Protein AF-A0A380V8R9-F1 (afdb_monomer)

pLDDT: mean 73.78, std 11.04, range [39.28, 88.38]

Radius of gyration: 42.2 Å; Cα contacts (8 Å, |Δi|>4): 108; chains: 1; bounding box: 97×23×126 Å

Foldseek 3Di:
DPDDPPDPDDDPDDPVVVVVVVVVVVVVVVVVVVVVVVVVVVVVVVVVVVVVVVVVVVVVLVVLLVVLVVLLVVLLVVLVPDDDPVSNVVSLVSNVVSLVVNVVSLVVVVVVDDDVCVVVSVVVVVVSVVVVVVSVVSNVVSVVVRVLQVLLLVLLVLLLVLLVVLCVVCVVPDPPQNVLSVVLNVLSVCCNVDPNDPVSLVVSVVSLVPHDDRPDPVNVVSNVVNVVSSVVSD

Organism: NCBI:txid722

Solvent-accessible surface area (backbone atoms only — not comparable to full-atom values): 13215 Å² total; per-residue (Å²): 143,86,82,89,82,84,86,86,81,92,72,94,69,53,73,67,54,58,51,53,55,50,54,54,53,53,52,53,48,55,52,52,52,52,53,52,48,54,53,52,50,52,55,49,50,58,52,51,51,53,50,50,54,50,51,49,51,54,48,53,52,50,51,52,52,50,53,50,51,53,48,44,52,52,44,53,50,47,60,73,67,63,90,46,78,65,62,45,51,52,49,52,51,52,43,51,52,50,53,53,53,50,50,53,51,50,58,52,48,64,76,71,56,54,83,81,55,43,62,63,49,50,54,51,52,52,51,49,53,52,48,49,51,51,51,50,54,50,50,50,53,43,48,54,50,48,54,52,49,53,50,43,48,50,34,51,52,52,31,49,53,37,52,55,49,34,52,62,73,47,67,87,57,64,70,68,48,57,52,49,50,50,54,45,49,50,52,48,51,50,42,66,74,45,85,73,45,73,68,57,51,51,53,47,56,56,53,62,77,69,64,63,86,64,89,47,72,66,38,51,52,39,47,52,50,32,52,52,42,56,61,72,66,113

Sequence (234 aa):
MKFFKILFLTKRYSVRWRLITFVIMAVLLVISISFTSVIGLNNTYNSLSNLRDRSLNQMFFSMTLGVKTTQISTYATRLSQTIRALEYKEASEQLSNHILQVHILLDEIKKHTGEEERCQFFHLVRLIELLEKSVKELLQQSHQRHVKNTMILSKLNQGLLYIRHIKRLESSTTSNGLSQLLKIESLIEDATRSFFSPGTFLSIQSAFSFLPAFQHPLASQEWQNVEGEFKQII

Structure (mmCIF, N/CA/C/O backbone):
data_AF-A0A380V8R9-F1
#
_entry.id   AF-A0A380V8R9-F1
#
loop_
_atom_site.group_PDB
_atom_site.id
_atom_site.type_symbol
_atom_site.label_atom_id
_atom_site.label_alt_id
_atom_site.label_comp_id
_atom_site.label_asym_id
_atom_site.label_entity_id
_atom_site.label_seq_id
_atom_site.pdbx_PDB_ins_code
_atom_site.Cartn_x
_atom_site.Cartn_y
_atom_site.Cartn_z
_atom_site.occupancy
_atom_site.B_iso_or_equiv
_atom_site.auth_seq_id
_atom_site.auth_comp_id
_atom_site.auth_asym_id
_atom_site.auth_atom_id
_atom_site.pdbx_PDB_model_num
ATOM 1 N N . MET A 1 1 ? -64.745 3.633 57.753 1.00 42.84 1 MET A N 1
ATOM 2 C CA . MET A 1 1 ? -63.771 4.506 58.452 1.00 42.84 1 MET A CA 1
ATOM 3 C C . MET A 1 1 ? -64.195 4.732 59.912 1.00 42.84 1 MET A C 1
AT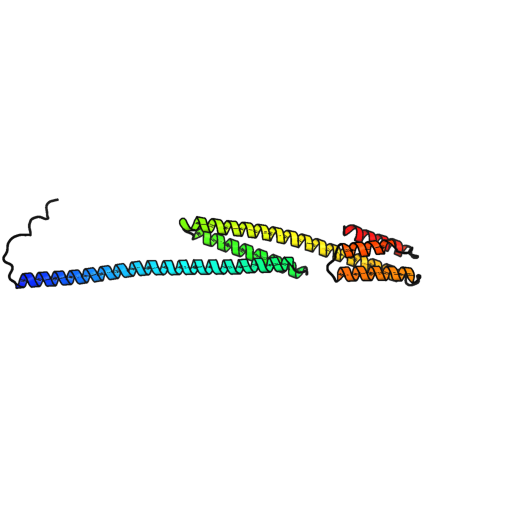OM 5 O O . MET A 1 1 ? -64.614 5.827 60.257 1.00 42.84 1 MET A O 1
ATOM 9 N N . LYS A 1 2 ? -64.201 3.686 60.763 1.00 40.09 2 LYS A N 1
ATOM 10 C CA . LYS A 1 2 ? -64.831 3.758 62.106 1.00 40.09 2 LYS A CA 1
ATOM 11 C C . LYS A 1 2 ? -64.330 2.725 63.143 1.00 40.09 2 LYS A C 1
ATOM 13 O O . LYS A 1 2 ? -65.100 2.313 63.995 1.00 40.09 2 LYS A O 1
ATOM 18 N N . PHE A 1 3 ? -63.058 2.316 63.108 1.00 39.28 3 PHE A N 1
ATOM 19 C CA . PHE A 1 3 ? -62.527 1.323 64.070 1.00 39.28 3 PHE A CA 1
ATOM 20 C C . PHE A 1 3 ? -61.345 1.800 64.930 1.00 39.28 3 PHE A C 1
ATOM 22 O O . PHE A 1 3 ? -60.829 1.042 65.739 1.00 39.28 3 PHE A O 1
ATOM 29 N N . PHE A 1 4 ? -60.941 3.069 64.810 1.00 44.62 4 PHE A N 1
ATOM 30 C CA . PHE A 1 4 ? -59.720 3.584 65.449 1.00 44.62 4 PHE A CA 1
ATOM 31 C C . PHE A 1 4 ? -59.931 4.369 66.755 1.00 44.62 4 PHE A C 1
ATOM 33 O O . PHE A 1 4 ? -58.993 4.984 67.249 1.00 44.62 4 PHE A O 1
ATOM 40 N N . LYS A 1 5 ? -61.146 4.400 67.322 1.00 41.75 5 LYS A N 1
ATOM 41 C CA . LYS A 1 5 ? -61.466 5.336 68.420 1.00 41.75 5 LYS A CA 1
ATOM 42 C C . LYS A 1 5 ? -61.823 4.730 69.776 1.00 41.75 5 LYS A C 1
ATOM 44 O O . LYS A 1 5 ? -62.146 5.484 70.683 1.00 41.75 5 LYS A O 1
ATOM 49 N N . ILE A 1 6 ? -61.728 3.415 69.960 1.00 45.91 6 ILE A N 1
ATOM 50 C CA . ILE A 1 6 ? -62.099 2.783 71.237 1.00 45.91 6 ILE A CA 1
ATOM 51 C C . ILE A 1 6 ? -61.000 1.816 71.675 1.00 45.91 6 ILE A C 1
ATOM 53 O O . ILE A 1 6 ? -61.187 0.610 71.650 1.00 45.91 6 ILE A O 1
ATOM 57 N N . LEU A 1 7 ? -59.827 2.336 72.042 1.00 48.22 7 LEU A N 1
ATOM 58 C CA . LEU A 1 7 ? -58.927 1.623 72.964 1.00 48.22 7 LEU A CA 1
ATOM 59 C C . LEU A 1 7 ? -57.887 2.541 73.622 1.00 48.22 7 LEU A C 1
ATOM 61 O O . LEU A 1 7 ? -56.795 2.117 73.977 1.00 48.22 7 LEU A O 1
ATOM 65 N N . PHE A 1 8 ? -58.205 3.822 73.770 1.00 45.62 8 PHE A N 1
ATOM 66 C CA . PHE A 1 8 ? -57.326 4.791 74.414 1.00 45.62 8 PHE A CA 1
ATOM 67 C C . PHE A 1 8 ? -58.134 5.573 75.436 1.00 45.62 8 PHE A C 1
ATOM 69 O O . PHE A 1 8 ? -58.363 6.757 75.257 1.00 45.62 8 PHE A O 1
ATOM 76 N N . LEU A 1 9 ? -58.634 4.903 76.478 1.00 52.97 9 LEU A N 1
ATOM 77 C CA . LEU A 1 9 ? -58.769 5.516 77.799 1.00 52.97 9 LEU A CA 1
ATOM 78 C C . LEU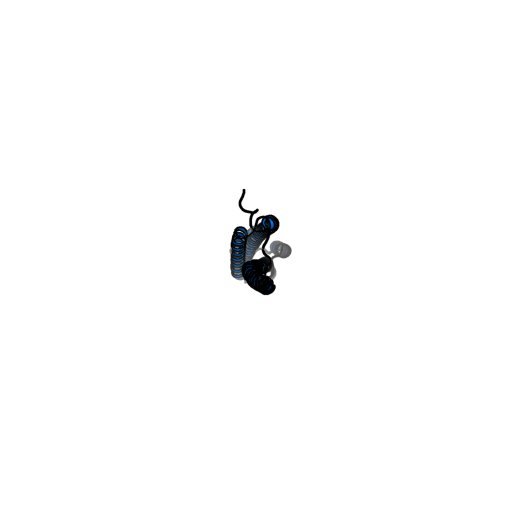 A 1 9 ? -59.180 4.479 78.857 1.00 52.97 9 LEU A C 1
ATOM 80 O O . LEU A 1 9 ? -60.104 3.697 78.664 1.00 52.97 9 LEU A O 1
ATOM 84 N N . THR A 1 10 ? -58.540 4.583 80.022 1.00 49.56 10 THR A N 1
ATOM 85 C CA . THR A 1 10 ? -58.975 4.082 81.341 1.00 49.56 10 THR A CA 1
ATOM 86 C C . THR A 1 10 ? -58.765 2.600 81.688 1.00 49.56 10 THR A C 1
ATOM 88 O O . THR A 1 10 ? -59.670 1.776 81.681 1.00 49.56 10 THR A O 1
ATOM 91 N N . LYS A 1 11 ? -57.571 2.294 82.205 1.00 45.47 11 LYS A N 1
ATOM 92 C CA . LYS A 1 11 ? -57.435 1.493 83.436 1.00 45.47 11 LYS A CA 1
ATOM 93 C C . LYS A 1 11 ? -56.094 1.829 84.087 1.00 45.47 11 LYS A C 1
ATOM 95 O O . LYS A 1 11 ? -55.113 2.022 83.377 1.00 45.47 11 LYS A O 1
ATOM 100 N N . ARG A 1 12 ? -56.037 1.964 85.419 1.00 51.50 12 ARG A N 1
ATOM 101 C CA . ARG A 1 12 ? -54.770 2.141 86.157 1.00 51.50 12 ARG A CA 1
ATOM 102 C C . ARG A 1 12 ? -53.896 0.909 85.909 1.00 51.50 12 ARG A C 1
ATOM 104 O O . ARG A 1 12 ? -54.062 -0.112 86.571 1.00 51.50 12 ARG A O 1
ATOM 111 N N . TYR A 1 13 ? -53.000 0.987 84.931 1.00 56.25 13 TYR A N 1
ATOM 112 C CA . TYR A 1 13 ? -52.045 -0.075 84.658 1.00 56.25 13 TYR A CA 1
ATOM 113 C C . TYR A 1 13 ? -50.960 -0.038 85.733 1.00 56.25 13 TYR A C 1
ATOM 115 O O . TYR A 1 13 ? -50.240 0.947 85.884 1.00 56.25 13 TYR A O 1
ATOM 123 N N . SER A 1 14 ? -50.887 -1.124 86.504 1.00 65.88 14 SER A N 1
ATOM 124 C CA . SER A 1 14 ? -49.783 -1.439 87.413 1.00 65.88 14 SER A CA 1
ATOM 125 C C . SER A 1 14 ? -48.441 -1.167 86.724 1.00 65.88 14 SER A C 1
ATOM 127 O O . SER A 1 14 ? -48.278 -1.487 85.547 1.00 65.88 14 SER A O 1
ATOM 129 N N . VAL A 1 15 ? -47.473 -0.598 87.452 1.00 70.25 15 VAL A N 1
ATOM 130 C CA . VAL A 1 15 ? -46.119 -0.250 86.963 1.00 70.25 15 VAL A CA 1
ATOM 131 C C . VAL A 1 15 ? -45.482 -1.390 86.150 1.00 70.25 15 VAL A C 1
ATOM 133 O O . VAL A 1 15 ? -44.791 -1.142 85.163 1.00 70.25 15 VAL A O 1
ATOM 136 N N . ARG A 1 16 ? -45.794 -2.645 86.503 1.00 69.50 16 ARG A N 1
ATOM 137 C CA . ARG A 1 16 ? -45.339 -3.857 85.807 1.00 69.50 16 ARG A CA 1
ATOM 138 C C . ARG A 1 16 ? -45.857 -3.972 84.367 1.00 69.50 16 ARG A C 1
ATOM 140 O O . ARG A 1 16 ? -45.101 -4.367 83.488 1.00 69.50 16 ARG A O 1
ATOM 147 N N . TRP A 1 17 ? -47.102 -3.581 84.099 1.00 69.81 17 TRP A N 1
ATOM 148 C CA . TRP A 1 17 ? -47.685 -3.628 82.752 1.00 69.81 17 TRP A CA 1
ATOM 149 C C . TRP A 1 17 ? -47.062 -2.597 81.811 1.00 69.81 17 TRP A C 1
ATOM 151 O O . TRP A 1 17 ? -46.777 -2.927 80.664 1.00 69.81 17 TRP A O 1
ATOM 161 N N . ARG A 1 18 ? -46.769 -1.386 82.305 1.00 75.44 18 ARG A N 1
ATOM 162 C CA . ARG A 1 18 ? -46.083 -0.347 81.516 1.00 75.44 18 ARG A CA 1
ATOM 163 C C . ARG A 1 18 ? -44.671 -0.780 81.114 1.00 75.44 18 ARG A C 1
ATOM 165 O O . ARG A 1 18 ? -44.235 -0.505 79.998 1.00 75.44 18 ARG A O 1
ATOM 172 N N . LEU A 1 19 ? -43.973 -1.469 82.019 1.00 76.00 19 LEU A N 1
ATOM 173 C CA . LEU A 1 19 ? -42.644 -2.019 81.758 1.00 76.00 19 LEU A CA 1
ATOM 174 C C . LEU A 1 19 ? -42.696 -3.103 80.670 1.00 76.00 19 LEU A C 1
ATOM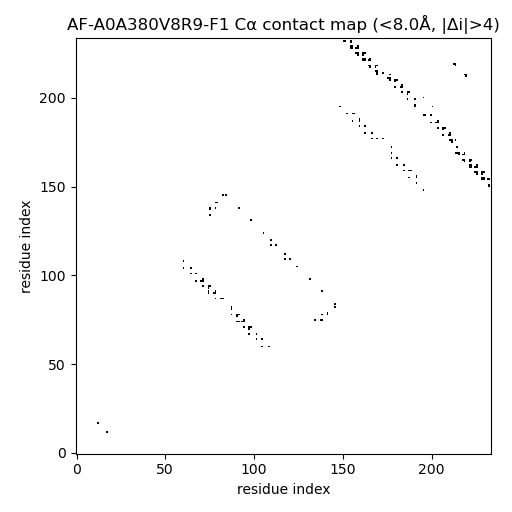 176 O O . LEU A 1 19 ? -41.929 -3.048 79.716 1.00 76.00 19 LEU A O 1
ATOM 180 N N . ILE A 1 20 ? -43.643 -4.041 80.767 1.00 76.69 20 ILE A N 1
ATOM 181 C CA . ILE A 1 20 ? -43.807 -5.128 79.787 1.00 76.69 20 ILE A CA 1
ATOM 182 C C . ILE A 1 20 ? -44.129 -4.574 78.393 1.00 76.69 20 ILE A C 1
ATOM 184 O O . ILE A 1 20 ? -43.509 -4.985 77.415 1.00 76.69 20 ILE A O 1
ATOM 188 N N . THR A 1 21 ? -45.033 -3.593 78.287 1.00 75.31 21 THR A N 1
ATOM 189 C CA . THR A 1 21 ? -45.353 -2.968 76.991 1.00 75.31 21 THR A CA 1
ATOM 190 C C . THR A 1 21 ? -44.159 -2.239 76.386 1.00 75.31 21 THR A C 1
ATOM 192 O O . THR A 1 21 ? -43.966 -2.285 75.175 1.00 75.31 21 THR A O 1
ATOM 195 N N . PHE A 1 22 ? -43.334 -1.598 77.220 1.00 78.25 22 PHE A N 1
ATOM 196 C CA . PHE A 1 22 ? -42.133 -0.905 76.761 1.00 78.25 22 PHE A CA 1
ATOM 197 C C . PHE A 1 22 ? -41.095 -1.885 76.200 1.00 78.25 22 PHE A C 1
ATOM 199 O O . PHE A 1 22 ? -40.574 -1.668 75.109 1.00 78.25 22 PHE A O 1
ATOM 206 N N . VAL A 1 23 ? -40.850 -2.999 76.898 1.00 80.69 23 VAL A N 1
ATOM 207 C CA . VAL A 1 23 ? -39.903 -4.034 76.453 1.00 80.69 23 VAL A CA 1
ATOM 208 C C . VAL A 1 23 ? -40.359 -4.680 75.143 1.00 80.69 23 VAL A C 1
ATOM 210 O O . VAL A 1 23 ? -39.559 -4.821 74.223 1.00 80.69 23 VAL A O 1
ATOM 213 N N . ILE A 1 24 ? -41.646 -5.013 75.013 1.00 80.56 24 ILE A N 1
ATOM 214 C CA . ILE A 1 24 ? -42.191 -5.593 73.774 1.00 80.56 24 ILE A CA 1
ATOM 215 C C . ILE A 1 24 ? -42.043 -4.618 72.597 1.00 80.56 24 ILE A C 1
ATOM 217 O O . ILE A 1 24 ? -41.634 -5.023 71.508 1.00 80.56 24 ILE A O 1
ATOM 221 N N . MET A 1 25 ? -42.330 -3.330 72.810 1.00 85.06 25 MET A N 1
ATOM 222 C CA . MET A 1 25 ? -42.191 -2.315 71.764 1.00 85.06 25 MET A CA 1
ATOM 223 C C . MET A 1 25 ? -40.726 -2.127 71.345 1.00 85.06 25 MET A C 1
ATOM 225 O O . MET A 1 25 ? -40.440 -2.011 70.154 1.00 85.06 25 MET A O 1
ATOM 229 N N . ALA A 1 26 ? -39.797 -2.161 72.305 1.00 79.31 26 ALA A N 1
ATOM 230 C CA . ALA A 1 26 ? -38.365 -2.088 72.034 1.00 79.31 26 ALA A CA 1
ATOM 231 C C . ALA A 1 26 ? -37.880 -3.279 71.188 1.00 79.31 26 ALA A C 1
ATOM 233 O O . ALA A 1 26 ? -37.172 -3.080 70.203 1.00 79.31 26 ALA A O 1
ATOM 234 N N . VAL A 1 27 ? -38.308 -4.504 71.509 1.00 83.31 27 VAL A N 1
ATOM 235 C CA . VAL A 1 27 ? -37.948 -5.710 70.740 1.00 83.31 27 VAL A CA 1
ATOM 236 C C . VAL A 1 27 ? -38.487 -5.648 69.307 1.00 83.31 27 VAL A C 1
ATOM 238 O O . VAL A 1 27 ? -37.746 -5.916 68.363 1.00 83.31 27 VAL A O 1
ATOM 241 N N . LEU A 1 28 ? -39.745 -5.233 69.120 1.00 82.06 28 LEU A N 1
ATOM 242 C CA . LEU A 1 28 ? -40.331 -5.048 67.785 1.00 82.06 28 LEU A CA 1
ATOM 243 C C . LEU A 1 28 ? -39.562 -4.020 66.949 1.00 82.06 28 LEU A C 1
ATOM 245 O O . LEU A 1 28 ? -39.355 -4.222 65.753 1.00 82.06 28 LEU A O 1
ATOM 249 N N . LEU A 1 29 ? -39.106 -2.937 67.578 1.00 86.50 29 LEU A N 1
ATOM 250 C CA . LEU A 1 29 ? -38.329 -1.899 66.913 1.00 86.50 29 LEU A CA 1
ATOM 251 C C . LEU A 1 29 ? -36.970 -2.442 66.439 1.00 86.50 29 LEU A C 1
ATOM 253 O O . LEU A 1 29 ? -36.599 -2.217 65.289 1.00 86.50 29 LEU A O 1
ATOM 257 N N . VAL A 1 30 ? -36.273 -3.232 67.262 1.00 86.44 30 VAL A N 1
ATOM 258 C CA . VAL A 1 30 ? -35.000 -3.874 66.872 1.00 86.44 30 VAL A CA 1
ATOM 259 C C . VAL A 1 30 ? -35.185 -4.849 65.704 1.00 86.44 30 VAL A C 1
ATOM 261 O O . VAL A 1 30 ? -34.374 -4.856 64.772 1.00 86.44 30 VAL A O 1
ATOM 264 N N . ILE A 1 31 ? -36.265 -5.636 65.710 1.00 84.75 31 ILE A N 1
ATOM 265 C CA . ILE A 1 31 ? -36.590 -6.558 64.609 1.00 84.75 31 ILE A CA 1
ATOM 266 C C . ILE A 1 31 ? -36.854 -5.777 63.314 1.00 84.75 31 ILE A C 1
ATOM 268 O O . ILE A 1 31 ? -36.335 -6.141 62.260 1.00 84.75 31 ILE A O 1
ATOM 272 N N . SER A 1 32 ? -37.603 -4.675 63.389 1.00 82.25 32 SER A N 1
ATOM 273 C CA . SER A 1 32 ? -37.938 -3.841 62.228 1.00 82.25 32 SER A CA 1
ATOM 274 C C . SER A 1 32 ? -36.705 -3.158 61.615 1.00 82.25 32 SER A C 1
ATOM 276 O O . SER A 1 32 ? -36.546 -3.128 60.390 1.00 82.25 32 SER A O 1
ATOM 278 N N . ILE A 1 33 ? -35.777 -2.684 62.458 1.00 83.75 33 ILE A N 1
ATOM 279 C CA . ILE A 1 33 ? -34.482 -2.140 62.016 1.00 83.75 33 ILE A CA 1
ATOM 280 C C . ILE A 1 33 ? -33.636 -3.230 61.341 1.00 83.75 33 ILE A C 1
ATOM 282 O O . ILE A 1 33 ? -33.078 -2.995 60.270 1.00 83.75 33 ILE A O 1
ATOM 286 N N . SER A 1 34 ? -33.574 -4.435 61.919 1.00 80.50 34 SER A N 1
ATOM 287 C CA . SER A 1 34 ? -32.828 -5.559 61.331 1.00 80.50 34 SER A CA 1
ATOM 288 C C . SER A 1 34 ? -33.396 -5.977 59.974 1.00 80.50 34 SER A C 1
ATOM 290 O O . SER A 1 34 ? -32.643 -6.171 59.022 1.00 80.50 34 SER A O 1
ATOM 292 N N . PHE A 1 35 ? -34.722 -6.049 59.848 1.00 81.50 35 PHE A N 1
ATOM 293 C CA . PHE A 1 35 ? -35.387 -6.395 58.592 1.00 81.50 35 PHE A CA 1
ATOM 294 C C . PHE A 1 35 ? -35.162 -5.332 57.504 1.00 81.50 35 PHE A C 1
ATOM 296 O O . PHE A 1 35 ? -34.831 -5.662 56.365 1.00 81.50 35 PHE A O 1
ATOM 303 N N . THR A 1 36 ? -35.248 -4.051 57.877 1.00 75.44 36 THR A N 1
ATOM 304 C CA . THR A 1 36 ? -34.938 -2.921 56.984 1.00 75.44 36 THR A CA 1
ATOM 305 C C . THR A 1 36 ? -33.482 -2.961 56.508 1.00 75.44 36 THR A C 1
ATOM 307 O O . THR A 1 36 ? -33.216 -2.714 55.333 1.00 75.44 36 THR A O 1
ATOM 310 N N . SER A 1 37 ? -32.543 -3.334 57.383 1.00 74.19 37 SER A N 1
ATOM 311 C CA . SER A 1 37 ? -31.119 -3.471 57.049 1.00 74.19 37 SER A CA 1
ATOM 312 C C . SER A 1 37 ? -30.856 -4.596 56.040 1.00 74.19 37 SER A C 1
ATOM 314 O O . SER A 1 37 ? -30.143 -4.393 55.059 1.00 74.19 37 SER A O 1
ATOM 316 N N . VAL A 1 38 ? -31.491 -5.762 56.212 1.00 70.56 38 VAL A N 1
ATOM 317 C CA . VAL A 1 38 ? -31.346 -6.903 55.286 1.00 70.56 38 VAL A CA 1
ATOM 318 C C . VAL A 1 38 ? -31.894 -6.571 53.893 1.00 70.56 38 VAL A C 1
ATOM 320 O O . VAL A 1 38 ? -31.242 -6.861 52.889 1.00 70.56 38 VAL A O 1
ATOM 323 N N . ILE A 1 39 ? -33.053 -5.908 53.812 1.00 68.00 39 ILE A N 1
ATOM 324 C CA . ILE A 1 39 ? -33.632 -5.471 52.529 1.00 68.00 39 ILE A CA 1
ATOM 325 C C . ILE A 1 39 ? -32.778 -4.372 51.879 1.00 68.00 39 ILE A C 1
ATOM 327 O O . ILE A 1 39 ? -32.537 -4.415 50.670 1.00 68.00 39 ILE A O 1
ATOM 331 N N . GLY A 1 40 ? -32.278 -3.417 52.670 1.00 63.62 40 GLY A N 1
ATOM 332 C CA . GLY A 1 40 ? -31.389 -2.356 52.193 1.00 63.62 40 GLY A CA 1
ATOM 333 C C . GLY A 1 40 ? -30.069 -2.893 51.635 1.00 63.62 40 GLY A C 1
ATOM 334 O O . GLY A 1 40 ? -29.624 -2.458 50.569 1.00 63.62 40 GLY A O 1
ATOM 335 N N . LEU A 1 41 ? -29.475 -3.890 52.297 1.00 61.84 41 LEU A N 1
ATOM 336 C CA . LEU A 1 41 ? -28.253 -4.550 51.839 1.00 61.84 41 LEU A CA 1
ATOM 337 C C . LEU A 1 41 ? -28.480 -5.356 50.555 1.00 61.84 41 LEU A C 1
ATOM 339 O O . LEU A 1 41 ? -27.662 -5.258 49.646 1.00 61.84 41 LEU A O 1
ATOM 343 N N . ASN A 1 42 ? -29.597 -6.078 50.426 1.00 60.97 42 ASN A N 1
ATOM 344 C CA . ASN A 1 42 ? -29.889 -6.876 49.230 1.00 60.97 42 ASN A CA 1
ATOM 345 C C . ASN A 1 42 ? -30.106 -6.009 47.971 1.00 60.97 42 ASN A C 1
ATOM 347 O O . ASN A 1 42 ? -29.556 -6.305 46.910 1.00 60.97 42 ASN A O 1
ATOM 351 N N . ASN A 1 43 ? -30.842 -4.895 48.091 1.00 57.69 43 ASN A N 1
ATOM 352 C CA . ASN A 1 43 ? -31.032 -3.956 46.976 1.00 57.69 43 ASN A CA 1
ATOM 353 C C . ASN A 1 43 ? -29.733 -3.238 46.586 1.00 57.69 43 ASN A C 1
ATOM 355 O O . ASN A 1 43 ? -29.483 -3.013 45.403 1.00 57.69 43 ASN A O 1
ATOM 359 N N . THR A 1 44 ? -28.883 -2.915 47.562 1.00 55.75 44 THR A N 1
ATOM 360 C CA . THR A 1 44 ? -27.590 -2.267 47.299 1.00 55.75 44 THR A CA 1
ATOM 361 C C . THR A 1 44 ? -26.603 -3.240 46.648 1.00 55.75 44 THR A C 1
ATOM 363 O O . THR A 1 44 ? -25.918 -2.862 45.700 1.00 55.75 44 THR A O 1
ATOM 366 N N . TYR A 1 45 ? -26.579 -4.509 47.076 1.00 55.00 45 TYR A N 1
ATOM 367 C CA . TYR A 1 45 ? -25.738 -5.551 46.475 1.00 55.00 45 TYR A CA 1
ATOM 368 C C . TYR A 1 45 ? -26.103 -5.831 45.012 1.00 55.00 45 TYR A C 1
ATOM 370 O O . TYR A 1 45 ? -25.203 -5.890 44.175 1.00 55.00 45 TYR A O 1
ATOM 378 N N . ASN A 1 46 ? -27.397 -5.939 44.684 1.00 54.25 46 ASN A N 1
ATOM 379 C CA . ASN A 1 46 ? -27.846 -6.163 43.303 1.00 54.25 46 ASN A CA 1
ATOM 380 C C . ASN A 1 46 ? -27.645 -4.948 42.388 1.00 54.25 46 ASN A C 1
ATOM 382 O O . ASN A 1 46 ? -27.462 -5.117 41.185 1.00 54.25 46 ASN A O 1
ATOM 386 N N . SER A 1 47 ? -27.672 -3.727 42.927 1.00 53.12 47 SER A N 1
ATOM 387 C CA . SER A 1 47 ? -27.424 -2.518 42.132 1.00 53.12 47 SER A CA 1
ATOM 388 C C . SER A 1 47 ? -25.923 -2.297 41.892 1.00 53.12 47 SER A C 1
ATOM 390 O O . SER A 1 47 ? -25.513 -1.900 40.802 1.00 53.12 47 SER A O 1
ATOM 392 N N . LEU A 1 48 ? -25.075 -2.627 42.874 1.00 55.53 48 LEU A N 1
ATOM 393 C CA . LEU A 1 48 ? -23.624 -2.455 42.778 1.00 55.53 48 LEU A CA 1
ATOM 394 C C . LEU A 1 48 ? -22.947 -3.522 41.901 1.00 55.53 48 LEU A C 1
ATOM 396 O O . LEU A 1 48 ? -22.015 -3.197 41.166 1.00 55.53 48 LEU A O 1
ATOM 400 N N . SER A 1 49 ? -23.415 -4.776 41.933 1.00 55.47 49 SER A N 1
ATOM 401 C CA . SER A 1 49 ? -22.903 -5.840 41.053 1.00 55.47 49 SER A CA 1
ATOM 402 C C . SER A 1 49 ? -23.201 -5.549 39.579 1.00 55.47 49 SER A C 1
ATOM 404 O O . SER A 1 49 ? -22.303 -5.602 38.746 1.00 55.47 49 SER A O 1
ATOM 406 N N . ASN A 1 50 ? -24.427 -5.124 39.272 1.00 54.69 50 ASN A N 1
ATOM 407 C CA . ASN A 1 50 ? -24.873 -4.834 37.909 1.00 54.69 50 ASN A CA 1
ATOM 408 C C . ASN A 1 50 ? -24.161 -3.607 37.305 1.00 54.69 50 ASN A C 1
ATOM 410 O O . ASN A 1 50 ? -23.833 -3.592 36.120 1.00 54.69 50 ASN A O 1
ATOM 414 N N . LEU A 1 51 ? -23.862 -2.587 38.121 1.00 56.47 51 LEU A N 1
ATOM 415 C CA . LEU A 1 51 ? -23.065 -1.431 37.692 1.00 56.47 51 LEU A CA 1
ATOM 416 C C . LEU A 1 51 ? -21.590 -1.787 37.479 1.00 56.47 51 LEU A C 1
ATOM 418 O O . LEU A 1 51 ? -20.988 -1.318 36.514 1.00 56.47 51 LEU A O 1
ATOM 422 N N . ARG A 1 52 ? -21.011 -2.637 38.338 1.00 56.31 52 ARG A N 1
ATOM 423 C CA . ARG A 1 52 ? -19.627 -3.104 38.179 1.00 56.31 52 ARG A CA 1
ATOM 424 C C . ARG A 1 52 ? -19.468 -3.948 36.921 1.00 56.31 52 ARG A C 1
ATOM 426 O O . ARG A 1 52 ? -18.530 -3.719 36.167 1.00 56.31 52 ARG A O 1
ATOM 433 N N . ASP A 1 53 ? -20.398 -4.859 36.662 1.00 58.88 53 ASP A N 1
ATOM 434 C CA . ASP A 1 53 ? -20.339 -5.727 35.487 1.00 58.88 53 ASP A CA 1
ATOM 435 C C . ASP A 1 53 ? -20.587 -4.939 34.193 1.00 58.88 53 ASP A C 1
ATOM 437 O O . ASP A 1 53 ? -19.876 -5.145 33.211 1.00 58.88 53 ASP A O 1
ATOM 441 N N . ARG A 1 54 ? -21.504 -3.958 34.193 1.00 57.44 54 ARG A N 1
ATOM 442 C CA . ARG A 1 54 ? -21.692 -3.041 33.052 1.00 57.44 54 ARG A CA 1
ATOM 443 C C . ARG A 1 54 ? -20.479 -2.157 32.797 1.00 57.44 54 ARG A C 1
ATOM 445 O O . ARG A 1 54 ? -20.058 -2.043 31.651 1.00 57.44 54 ARG A O 1
ATOM 452 N N . SER A 1 55 ? -19.901 -1.566 33.841 1.00 61.50 55 SER A N 1
ATOM 453 C CA . SER A 1 55 ? -18.716 -0.712 33.718 1.00 61.50 55 SER A CA 1
ATOM 454 C C . SER A 1 55 ? -17.500 -1.505 33.243 1.00 61.50 55 SER A C 1
ATOM 456 O O . SER A 1 55 ? -16.789 -1.050 32.348 1.00 61.50 55 SER A O 1
ATOM 458 N N . LEU A 1 56 ? -17.299 -2.721 33.765 1.00 60.75 56 LEU A N 1
ATOM 459 C CA . LEU A 1 56 ? -16.247 -3.618 33.295 1.00 60.75 56 LEU A CA 1
ATOM 460 C C . LEU A 1 56 ? -16.455 -3.981 31.827 1.00 60.75 56 LEU A C 1
ATOM 462 O O . LEU A 1 56 ? -15.519 -3.828 31.047 1.00 60.75 56 LEU A O 1
ATOM 466 N N . ASN A 1 57 ? -17.666 -4.376 31.421 1.00 63.16 57 ASN A N 1
ATOM 467 C CA . ASN A 1 57 ? -17.941 -4.676 30.015 1.00 63.16 57 ASN A CA 1
ATOM 468 C C . ASN A 1 57 ? -17.675 -3.456 29.126 1.00 63.16 57 ASN A C 1
ATOM 470 O O . ASN A 1 57 ? -16.934 -3.548 28.152 1.00 63.16 57 ASN A O 1
ATOM 474 N N . GLN A 1 58 ? -18.205 -2.288 29.488 1.00 61.22 58 GLN A N 1
ATOM 475 C CA . GLN A 1 58 ? -18.027 -1.050 28.730 1.00 61.22 58 GLN A CA 1
ATOM 476 C C . GLN A 1 58 ? -16.547 -0.638 28.633 1.00 61.22 58 GLN A C 1
ATOM 478 O O . GLN A 1 58 ? -16.102 -0.188 27.575 1.00 61.22 58 GLN A O 1
ATOM 483 N N . MET A 1 59 ? -15.756 -0.852 29.690 1.00 62.62 59 MET A N 1
ATOM 484 C CA . MET A 1 59 ? -14.313 -0.597 29.702 1.00 62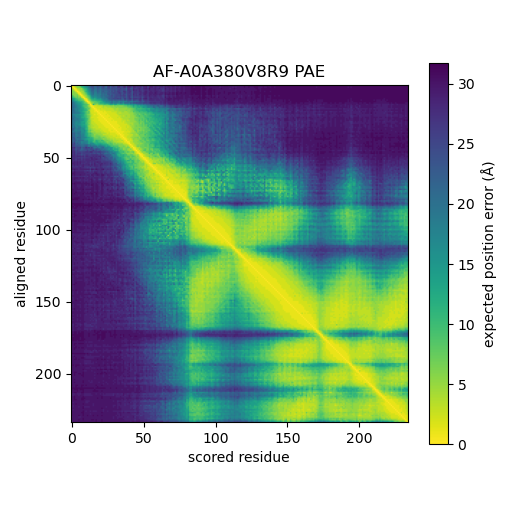.62 59 MET A CA 1
ATOM 485 C C . MET A 1 59 ? -13.543 -1.603 28.834 1.00 62.62 59 MET A C 1
ATOM 487 O O . MET A 1 59 ? -12.697 -1.190 28.040 1.00 62.62 59 MET A O 1
ATOM 491 N N . PHE A 1 60 ? -13.859 -2.899 28.916 1.00 64.50 60 PHE A N 1
ATOM 492 C CA . PHE A 1 60 ? -13.270 -3.934 28.059 1.00 64.50 60 PHE A CA 1
ATOM 493 C C . PHE A 1 60 ? -13.566 -3.684 26.575 1.00 64.50 60 PHE A C 1
ATOM 495 O O . PHE A 1 60 ? -12.660 -3.776 25.739 1.00 64.50 60 PHE A O 1
ATOM 502 N N . PHE A 1 61 ? -14.803 -3.303 26.244 1.00 65.00 61 PHE A N 1
ATOM 503 C CA . PHE A 1 61 ? -15.201 -2.953 24.881 1.00 65.00 61 PHE A CA 1
ATOM 504 C C . PHE A 1 61 ? -14.483 -1.694 24.383 1.00 65.00 61 PHE A C 1
ATOM 506 O O . PHE A 1 61 ? -13.925 -1.702 23.285 1.00 65.00 61 PHE A O 1
ATOM 513 N N . SER A 1 62 ? -14.408 -0.646 25.207 1.00 62.19 62 SER A N 1
ATOM 514 C CA . SER A 1 62 ? -13.721 0.605 24.855 1.00 62.19 62 SER A CA 1
ATOM 515 C C . SER A 1 62 ? -12.213 0.409 24.664 1.00 62.19 62 SER A C 1
ATOM 517 O O . SER A 1 62 ? -11.637 0.926 23.707 1.00 62.19 62 SER A O 1
ATOM 519 N N . MET A 1 63 ? -11.565 -0.384 25.525 1.00 72.31 63 MET A N 1
ATOM 520 C CA . MET A 1 63 ? -10.140 -0.708 25.401 1.00 72.31 63 MET A CA 1
ATOM 521 C C . MET A 1 63 ? -9.861 -1.518 24.130 1.00 72.31 63 MET A C 1
ATOM 523 O O . MET A 1 63 ? -8.931 -1.210 23.385 1.00 72.31 63 MET A O 1
ATOM 527 N N . THR A 1 64 ? -10.701 -2.514 23.843 1.00 70.62 64 THR A N 1
ATOM 528 C CA . THR A 1 64 ? -10.591 -3.333 22.629 1.00 70.62 64 THR A CA 1
ATOM 529 C C . THR A 1 64 ? -10.778 -2.491 21.364 1.00 70.62 64 THR A C 1
ATOM 531 O O . THR A 1 64 ? -10.015 -2.639 20.407 1.00 70.62 64 THR A O 1
ATOM 534 N N . LEU A 1 65 ? -11.748 -1.571 21.363 1.00 71.25 65 LEU A N 1
ATOM 535 C CA . LEU A 1 65 ? -11.984 -0.635 20.265 1.00 71.25 65 LEU A CA 1
ATOM 536 C C . LEU A 1 65 ? -10.784 0.303 20.051 1.00 71.25 65 LEU A C 1
ATOM 538 O O . LEU A 1 65 ? -10.358 0.504 18.912 1.00 71.25 65 LEU A O 1
ATOM 542 N N . GLY A 1 66 ? -10.191 0.818 21.133 1.00 70.94 66 GLY A N 1
ATOM 543 C CA . GLY A 1 66 ? -8.986 1.649 21.085 1.00 70.94 66 GLY A CA 1
ATOM 544 C C . GLY A 1 66 ? -7.790 0.919 20.470 1.00 70.94 66 GLY A C 1
ATOM 545 O O . GLY A 1 66 ? -7.187 1.420 19.522 1.00 70.94 66 GLY A O 1
ATOM 546 N N . VAL A 1 67 ? -7.502 -0.305 20.928 1.00 77.12 67 VAL A N 1
ATOM 547 C CA . VAL A 1 67 ? -6.407 -1.131 20.385 1.00 77.12 67 VAL A CA 1
ATOM 548 C C . VAL A 1 67 ? -6.612 -1.416 18.896 1.00 77.12 67 VAL A C 1
ATOM 550 O O . VAL A 1 67 ? -5.686 -1.217 18.108 1.00 77.12 67 VAL A O 1
ATOM 553 N N . LYS A 1 68 ? -7.821 -1.819 18.481 1.00 74.56 68 LYS A N 1
ATOM 554 C CA . LYS A 1 68 ? -8.117 -2.075 17.062 1.00 74.56 68 LYS A CA 1
ATOM 555 C C . LYS A 1 68 ? -7.996 -0.808 16.216 1.00 74.56 68 LYS A C 1
ATOM 557 O O . LYS A 1 68 ? -7.477 -0.875 15.108 1.00 74.56 68 LYS A O 1
ATOM 562 N N . THR A 1 69 ? -8.391 0.350 16.742 1.00 75.19 69 THR A N 1
ATOM 563 C CA . THR A 1 69 ? -8.248 1.641 16.047 1.00 75.19 69 THR A CA 1
ATOM 564 C C . THR A 1 69 ? -6.774 2.009 15.844 1.00 75.19 69 THR A C 1
ATOM 566 O O . THR A 1 69 ? -6.376 2.407 14.747 1.00 75.19 69 THR A O 1
ATOM 569 N N . THR A 1 70 ? -5.923 1.807 16.855 1.00 72.50 70 THR A N 1
ATOM 570 C CA . THR A 1 70 ? -4.468 2.007 16.727 1.00 72.50 70 THR A CA 1
ATOM 571 C C . THR A 1 70 ? -3.841 1.021 15.739 1.00 72.50 70 THR A C 1
ATOM 573 O O . THR A 1 70 ? -2.983 1.409 14.943 1.00 72.50 70 THR A O 1
ATOM 576 N N . GLN A 1 71 ? -4.285 -0.238 15.741 1.00 78.88 71 GLN A N 1
ATOM 577 C CA . GLN A 1 71 ? -3.847 -1.241 14.768 1.00 78.88 71 GLN A CA 1
ATOM 578 C C . GLN A 1 71 ? -4.228 -0.831 13.342 1.00 78.88 71 GLN A C 1
ATOM 580 O O . GLN A 1 71 ? -3.353 -0.792 12.483 1.00 78.88 71 GLN A O 1
ATOM 585 N N . ILE A 1 72 ? -5.482 -0.431 13.100 1.00 76.19 72 ILE A N 1
ATOM 586 C CA . ILE A 1 72 ? -5.958 0.089 11.805 1.00 76.19 72 ILE A CA 1
ATOM 587 C C . ILE A 1 72 ? -5.073 1.248 11.327 1.00 76.19 72 ILE A C 1
ATOM 589 O O . ILE A 1 72 ? -4.601 1.225 10.193 1.00 76.19 72 ILE A O 1
ATOM 593 N N . SER A 1 73 ? -4.777 2.218 12.197 1.00 69.88 73 SER A N 1
ATOM 594 C CA . SER A 1 73 ? -3.886 3.346 11.879 1.00 69.88 73 SER A CA 1
ATOM 595 C C . SER A 1 73 ? -2.459 2.895 11.526 1.00 69.88 73 SER A C 1
ATOM 597 O O . SER A 1 73 ? -1.873 3.341 10.536 1.00 69.88 73 SER A O 1
ATOM 599 N N . THR A 1 74 ? -1.914 1.943 12.287 1.00 75.94 74 THR A N 1
ATOM 600 C CA . THR A 1 74 ? -0.572 1.384 12.057 1.00 75.94 74 THR A CA 1
ATOM 601 C C . THR A 1 74 ? -0.497 0.645 10.722 1.00 75.94 74 THR A C 1
ATOM 603 O O . THR A 1 74 ? 0.438 0.853 9.948 1.00 75.94 74 THR A O 1
ATOM 606 N N . TYR A 1 75 ? -1.489 -0.192 10.417 1.00 71.38 75 TYR A N 1
ATOM 607 C CA . TYR A 1 75 ? -1.552 -0.939 9.164 1.00 71.38 75 TYR A CA 1
ATOM 608 C C . TYR A 1 75 ? -1.807 -0.030 7.963 1.00 71.38 75 TYR A C 1
ATOM 610 O O . TYR A 1 75 ? -1.143 -0.201 6.945 1.00 71.38 75 TYR A O 1
ATOM 618 N N . ALA A 1 76 ? -2.677 0.976 8.081 1.00 64.62 76 ALA A N 1
ATOM 619 C CA . ALA A 1 76 ? -2.875 1.985 7.040 1.00 64.62 76 ALA A CA 1
ATOM 620 C C . ALA A 1 76 ? -1.579 2.762 6.751 1.00 64.62 76 ALA A C 1
ATOM 622 O O . ALA A 1 76 ? -1.229 2.990 5.593 1.00 64.62 76 ALA A O 1
ATOM 623 N N . THR A 1 77 ? -0.818 3.097 7.797 1.00 68.50 77 THR A N 1
ATOM 624 C CA . THR A 1 77 ? 0.493 3.745 7.661 1.00 68.50 77 THR A CA 1
ATOM 625 C C . THR A 1 77 ? 1.503 2.824 6.971 1.00 68.50 77 THR A C 1
ATOM 627 O O . THR A 1 77 ? 2.169 3.251 6.032 1.00 68.50 77 THR A O 1
ATOM 630 N N . ARG A 1 78 ? 1.578 1.541 7.354 1.00 64.81 78 ARG A N 1
ATOM 631 C CA . ARG A 1 78 ? 2.445 0.544 6.693 1.00 64.81 78 ARG A CA 1
ATOM 632 C C . ARG A 1 78 ? 2.067 0.313 5.229 1.00 64.81 78 ARG A C 1
ATOM 634 O O . ARG A 1 78 ? 2.948 0.272 4.376 1.00 64.81 78 ARG A O 1
ATOM 641 N N . LEU A 1 79 ? 0.771 0.244 4.924 1.00 61.06 79 LEU A N 1
ATOM 642 C CA . LEU A 1 79 ? 0.241 0.153 3.561 1.00 61.06 79 LEU A CA 1
ATOM 643 C C . LEU A 1 79 ? 0.595 1.391 2.721 1.00 61.06 79 LEU A C 1
ATOM 645 O O . LEU A 1 79 ? 0.762 1.296 1.506 1.00 61.06 79 LEU A O 1
ATOM 649 N N . SER A 1 80 ? 0.712 2.556 3.363 1.00 57.41 80 SER A N 1
ATOM 650 C CA . SER A 1 80 ? 1.213 3.774 2.728 1.00 57.41 80 SER A CA 1
ATOM 651 C C . SER A 1 80 ? 2.738 3.781 2.559 1.00 57.41 80 SER A C 1
ATOM 653 O O . SER A 1 80 ? 3.230 4.580 1.763 1.00 57.41 80 SER A O 1
ATOM 655 N N . GLN A 1 81 ? 3.486 2.951 3.300 1.00 58.03 81 GLN A N 1
ATOM 656 C CA . GLN A 1 81 ? 4.943 3.055 3.412 1.00 58.03 81 GLN A CA 1
ATOM 657 C C . GLN A 1 81 ? 5.771 1.969 2.713 1.00 58.03 81 GLN A C 1
ATOM 659 O O . GLN A 1 81 ? 6.953 2.245 2.504 1.00 58.03 81 GLN A O 1
ATOM 664 N N . THR A 1 82 ? 5.295 0.773 2.321 1.00 54.88 82 THR A N 1
ATOM 665 C CA . THR A 1 82 ? 6.217 -0.158 1.612 1.00 54.88 82 THR A CA 1
ATOM 666 C C . THR A 1 82 ? 5.605 -1.273 0.758 1.00 54.88 82 THR A C 1
ATOM 668 O O . THR A 1 82 ? 4.452 -1.669 0.884 1.00 54.88 82 THR A O 1
ATOM 671 N N . ILE A 1 83 ? 6.465 -1.722 -0.161 1.00 56.78 83 ILE A N 1
ATOM 672 C CA . ILE A 1 83 ? 6.295 -2.530 -1.365 1.00 56.78 83 ILE A CA 1
ATOM 673 C C . ILE A 1 83 ? 6.727 -3.980 -1.112 1.00 56.78 83 ILE A C 1
ATOM 675 O O . ILE A 1 83 ? 7.900 -4.234 -0.864 1.00 56.78 83 ILE A O 1
ATOM 679 N N . ARG A 1 84 ? 5.797 -4.913 -1.333 1.00 57.38 84 ARG A N 1
ATOM 680 C CA . ARG A 1 84 ? 5.963 -6.256 -1.922 1.00 57.38 84 ARG A CA 1
ATOM 681 C C . ARG A 1 84 ? 4.546 -6.805 -2.114 1.00 57.38 84 ARG A C 1
ATOM 683 O O . ARG A 1 84 ? 3.717 -6.637 -1.228 1.00 57.38 84 ARG A O 1
ATOM 690 N N . ALA A 1 85 ? 4.219 -7.408 -3.259 1.00 61.06 85 ALA A N 1
ATOM 691 C CA . ALA A 1 85 ? 2.821 -7.746 -3.590 1.00 61.06 85 ALA A CA 1
ATOM 692 C C . ALA A 1 85 ? 2.139 -8.665 -2.554 1.00 61.06 85 ALA A C 1
ATOM 694 O O . ALA A 1 85 ? 0.950 -8.520 -2.273 1.00 61.06 85 ALA A O 1
ATOM 695 N N . LEU A 1 86 ? 2.911 -9.573 -1.947 1.00 61.62 86 LEU A N 1
ATOM 696 C CA . LEU A 1 86 ? 2.434 -10.470 -0.894 1.00 61.62 86 LEU A CA 1
ATOM 697 C C . LEU A 1 86 ? 2.182 -9.728 0.428 1.00 61.62 86 LEU A C 1
ATOM 699 O O . LEU A 1 86 ? 1.131 -9.899 1.035 1.00 61.62 86 LEU A O 1
ATOM 703 N N . GLU A 1 87 ? 3.111 -8.858 0.820 1.00 67.25 87 GLU A N 1
ATOM 704 C CA . GLU A 1 87 ? 3.031 -8.058 2.049 1.00 67.25 87 GLU A CA 1
ATOM 705 C C . GLU A 1 87 ? 1.891 -7.028 1.969 1.00 67.25 87 GLU A C 1
ATOM 707 O O . GLU A 1 87 ? 1.185 -6.802 2.948 1.00 67.25 87 GLU A O 1
ATOM 712 N N . TYR A 1 88 ? 1.640 -6.466 0.778 1.00 69.88 88 TYR A N 1
ATOM 713 C CA . TYR A 1 88 ? 0.477 -5.615 0.513 1.00 69.88 88 TYR A CA 1
ATOM 714 C C . TYR A 1 88 ? -0.841 -6.381 0.684 1.00 69.88 88 TYR A C 1
ATOM 716 O O . TYR A 1 88 ? -1.752 -5.898 1.359 1.00 69.88 88 TYR A O 1
ATOM 724 N N . LYS A 1 89 ? -0.950 -7.573 0.079 1.00 73.12 89 LYS A N 1
ATOM 725 C CA . LYS A 1 89 ? -2.159 -8.402 0.171 1.00 73.12 89 LYS A CA 1
ATOM 726 C C . LYS A 1 89 ? -2.461 -8.753 1.627 1.00 73.12 89 LYS A C 1
ATOM 728 O O . LYS A 1 89 ? -3.585 -8.548 2.074 1.00 73.12 89 LYS A O 1
ATOM 733 N N . GLU A 1 90 ? -1.451 -9.212 2.360 1.00 77.19 90 GLU A N 1
ATOM 734 C CA . GLU A 1 90 ? -1.583 -9.579 3.769 1.00 77.19 90 GLU A CA 1
ATOM 735 C C . GLU A 1 90 ? -1.974 -8.375 4.644 1.00 77.19 90 GLU A C 1
ATOM 737 O O . GLU A 1 90 ? -2.917 -8.465 5.429 1.00 77.19 90 GLU A O 1
ATOM 742 N N . ALA A 1 91 ? -1.325 -7.218 4.468 1.00 74.81 91 ALA A N 1
ATOM 743 C CA . ALA A 1 91 ? -1.650 -6.007 5.224 1.00 74.81 91 ALA A CA 1
ATOM 744 C C . ALA A 1 91 ? -3.065 -5.480 4.921 1.00 74.81 91 ALA A C 1
ATOM 746 O O . ALA A 1 91 ? -3.775 -5.049 5.831 1.00 74.81 91 ALA A O 1
ATOM 747 N N . SER A 1 92 ? -3.496 -5.533 3.656 1.00 78.25 92 SER A N 1
ATOM 748 C CA . SER A 1 92 ? -4.853 -5.154 3.244 1.00 78.25 92 SER A CA 1
ATOM 749 C C . SER A 1 92 ? -5.913 -6.093 3.830 1.00 78.25 92 SER A C 1
ATOM 751 O O . SER A 1 92 ? -6.979 -5.639 4.247 1.00 78.25 92 SER A O 1
ATOM 753 N N . GLU A 1 93 ? -5.635 -7.396 3.871 1.00 82.19 93 GLU A N 1
ATOM 754 C CA . GLU A 1 93 ? -6.533 -8.409 4.431 1.00 82.19 93 GLU A CA 1
ATOM 755 C C . GLU A 1 93 ? -6.664 -8.262 5.953 1.00 82.19 93 GLU A C 1
ATOM 757 O O . GLU A 1 93 ? -7.775 -8.233 6.485 1.00 82.19 93 GLU A O 1
ATOM 762 N N . GLN A 1 94 ? -5.546 -8.053 6.656 1.00 83.19 94 GLN A N 1
ATOM 763 C CA . GLN A 1 94 ? -5.543 -7.752 8.091 1.00 83.19 94 GLN A CA 1
ATOM 764 C C . GLN A 1 94 ? -6.344 -6.479 8.400 1.00 83.19 94 GLN A C 1
ATOM 766 O O . GLN A 1 94 ? -7.167 -6.473 9.317 1.00 83.19 94 GLN A O 1
ATOM 771 N N . LEU A 1 95 ? -6.171 -5.419 7.605 1.00 83.44 95 LEU A N 1
ATOM 772 C CA . LEU A 1 95 ? -6.908 -4.166 7.773 1.00 83.44 95 LEU A CA 1
ATOM 773 C C . LEU A 1 95 ? -8.420 -4.352 7.573 1.00 83.44 95 LEU A C 1
ATOM 775 O O . LEU A 1 95 ? -9.211 -3.860 8.379 1.00 83.44 95 LEU A O 1
ATOM 779 N N . SER A 1 96 ? -8.824 -5.111 6.551 1.00 81.19 96 SER A N 1
ATOM 780 C CA . SER A 1 96 ? -10.232 -5.441 6.305 1.00 81.19 96 SER A CA 1
ATOM 781 C C . SER A 1 96 ? -10.846 -6.240 7.460 1.00 81.19 96 SER A C 1
ATOM 783 O O . SER A 1 96 ? -11.939 -5.907 7.924 1.00 81.19 96 SER A O 1
ATOM 785 N N . ASN A 1 97 ? -10.117 -7.226 7.988 1.00 84.94 97 ASN A N 1
ATOM 786 C CA . ASN A 1 97 ? -10.552 -8.014 9.141 1.00 84.94 97 ASN A CA 1
ATOM 787 C C . ASN A 1 97 ? -10.714 -7.153 10.402 1.00 84.94 97 ASN A C 1
ATOM 789 O O . ASN A 1 97 ? -11.681 -7.318 11.147 1.00 84.94 97 ASN A O 1
ATOM 793 N N . HIS A 1 98 ? -9.806 -6.203 10.641 1.00 82.06 98 HIS A N 1
ATOM 794 C CA . HIS A 1 98 ? -9.918 -5.286 11.775 1.00 82.06 98 HIS A CA 1
ATOM 795 C C . HIS A 1 98 ? -11.125 -4.350 11.660 1.00 82.06 98 HIS A C 1
ATOM 797 O O . HIS A 1 98 ? -11.816 -4.149 12.658 1.00 82.06 98 HIS A O 1
ATOM 803 N N . ILE A 1 99 ? -11.419 -3.835 10.462 1.00 82.25 99 ILE A N 1
ATOM 804 C CA . ILE A 1 99 ? -12.618 -3.020 10.207 1.00 82.25 99 ILE A CA 1
ATOM 805 C C . ILE A 1 99 ? -13.891 -3.825 10.503 1.00 82.25 99 ILE A C 1
ATOM 807 O O . ILE A 1 99 ? -14.764 -3.343 11.223 1.00 82.25 99 ILE A O 1
ATOM 811 N N . LEU A 1 100 ? -13.973 -5.072 10.026 1.00 83.75 100 LEU A N 1
ATOM 812 C CA . LEU A 1 100 ? -15.113 -5.953 10.307 1.00 83.75 100 LEU A CA 1
ATOM 813 C C . LEU A 1 100 ? -15.303 -6.197 11.808 1.00 83.75 100 LEU A C 1
ATOM 815 O O . LEU A 1 100 ? -16.419 -6.124 12.314 1.00 83.75 100 LEU A O 1
ATOM 819 N N . GLN A 1 101 ? -14.217 -6.443 12.539 1.00 85.00 101 GLN A N 1
ATOM 820 C CA . GLN A 1 101 ? -14.281 -6.638 13.988 1.00 85.00 101 GLN A CA 1
ATOM 821 C C . GLN A 1 101 ? -14.733 -5.373 14.724 1.00 85.00 101 GLN A C 1
ATOM 823 O O . GLN A 1 101 ? -15.504 -5.472 15.674 1.00 85.00 101 GLN A O 1
ATOM 828 N N . VAL A 1 102 ? -14.283 -4.189 14.297 1.00 83.38 102 VAL A N 1
ATOM 829 C CA . VAL A 1 102 ? -14.758 -2.913 14.854 1.00 83.38 102 VAL A CA 1
ATOM 830 C C . VAL A 1 102 ? -16.257 -2.742 14.607 1.00 83.38 102 VAL A C 1
ATOM 832 O O . VAL A 1 102 ? -16.974 -2.363 15.528 1.00 83.38 102 VAL A O 1
ATOM 835 N N . HIS A 1 103 ? -16.745 -3.088 13.415 1.00 80.75 103 HIS A N 1
ATOM 836 C CA . HIS A 1 103 ? -18.170 -3.022 13.101 1.00 80.75 103 HIS A CA 1
ATOM 837 C C . HIS A 1 103 ? -19.005 -3.946 13.997 1.00 80.75 103 HIS A C 1
ATOM 839 O O . HIS A 1 103 ? -19.989 -3.499 14.578 1.00 80.75 103 HIS A O 1
ATOM 845 N N . ILE A 1 104 ? -18.571 -5.198 14.189 1.00 83.00 104 ILE A N 1
ATOM 846 C CA . ILE A 1 104 ? -19.240 -6.157 15.084 1.00 83.00 104 ILE A CA 1
ATOM 847 C C . ILE A 1 104 ? -19.319 -5.609 16.516 1.00 83.00 104 ILE A C 1
ATOM 849 O O . ILE A 1 104 ? -20.383 -5.654 17.129 1.00 83.00 104 ILE A O 1
ATOM 853 N N . LEU A 1 105 ? -18.218 -5.049 17.031 1.00 80.69 105 LEU A N 1
ATOM 854 C CA . LEU A 1 105 ? -18.181 -4.471 18.378 1.00 80.69 105 LEU A CA 1
ATOM 855 C C . LEU A 1 105 ? -19.098 -3.250 18.504 1.00 80.69 105 LEU A C 1
ATOM 857 O O . LEU A 1 105 ? -19.777 -3.096 19.514 1.00 80.69 105 LEU A O 1
ATOM 861 N N . LEU A 1 106 ? -19.156 -2.388 17.486 1.00 77.62 106 LEU A N 1
ATOM 862 C CA . LEU A 1 106 ? -20.082 -1.255 17.480 1.00 77.62 106 LEU A CA 1
ATOM 863 C C . LEU A 1 106 ? -21.541 -1.707 17.477 1.00 77.62 106 LEU A C 1
ATOM 865 O O . LEU A 1 106 ? -22.357 -1.153 18.213 1.00 77.62 106 LEU A O 1
ATOM 869 N N . ASP A 1 107 ? -21.870 -2.724 16.690 1.00 80.06 107 ASP A N 1
ATOM 870 C CA . ASP A 1 107 ? -23.228 -3.258 16.619 1.00 80.06 107 ASP A CA 1
ATOM 871 C C . ASP A 1 107 ? -23.656 -3.921 17.938 1.00 80.06 107 ASP A C 1
ATOM 873 O O . ASP A 1 107 ? -24.819 -3.836 18.340 1.00 80.06 107 ASP A O 1
ATOM 877 N N . GLU A 1 108 ? -22.713 -4.540 18.647 1.00 79.69 108 GLU A N 1
ATOM 878 C CA . GLU A 1 108 ? -22.925 -5.091 19.984 1.00 79.69 108 GLU A CA 1
ATOM 879 C C . GLU A 1 108 ? -23.144 -3.982 21.025 1.00 79.69 108 GLU A C 1
ATOM 881 O O . GLU A 1 108 ? -24.126 -4.023 21.767 1.00 79.69 108 GLU A O 1
ATOM 886 N N . ILE A 1 109 ? -22.320 -2.927 21.019 1.00 73.81 109 ILE A N 1
ATOM 887 C CA . ILE A 1 109 ? -22.484 -1.782 21.930 1.00 73.81 109 ILE A CA 1
ATOM 888 C C . ILE A 1 109 ? -23.839 -1.095 21.695 1.00 73.81 109 ILE A C 1
ATOM 890 O O . ILE A 1 109 ? -24.570 -0.832 22.650 1.00 73.81 109 ILE A O 1
ATOM 894 N N . LYS A 1 110 ? -24.248 -0.904 20.434 1.00 74.50 110 LYS A N 1
ATOM 895 C CA . LYS A 1 110 ? -25.536 -0.288 20.070 1.00 74.50 110 LYS A CA 1
ATOM 896 C C . LYS A 1 110 ? -26.744 -1.002 20.686 1.00 74.50 110 LYS A C 1
ATOM 898 O O . LYS A 1 110 ? -27.736 -0.348 21.010 1.00 74.50 110 LYS A O 1
ATOM 903 N N . LYS A 1 111 ? -26.677 -2.327 20.851 1.00 75.62 111 LYS A N 1
ATOM 904 C CA . LYS A 1 111 ? -27.746 -3.142 21.459 1.00 75.62 111 LYS A CA 1
ATOM 905 C C . LYS A 1 111 ? -27.833 -2.981 22.979 1.00 75.62 111 LYS A C 1
ATOM 907 O O . LYS A 1 111 ? -28.898 -3.225 23.542 1.00 75.62 111 LYS A O 1
ATOM 912 N N . HIS A 1 112 ? -26.750 -2.562 23.633 1.00 69.62 112 HIS A N 1
ATOM 913 C CA . HIS A 1 112 ? -26.641 -2.477 25.092 1.00 69.62 112 HIS A CA 1
ATOM 914 C C . HIS A 1 112 ? -26.617 -1.038 25.647 1.00 69.62 112 HIS A C 1
ATOM 916 O O . HIS A 1 112 ? -26.655 -0.863 26.864 1.00 69.62 112 HIS A O 1
ATOM 922 N N . THR A 1 113 ? -26.611 -0.011 24.789 1.00 70.88 113 THR A N 1
ATOM 923 C CA . THR A 1 113 ? -26.604 1.414 25.173 1.00 70.88 113 THR A CA 1
ATOM 924 C C . THR A 1 113 ? -28.003 1.952 25.535 1.00 70.88 113 THR A C 1
ATOM 926 O O . THR A 1 113 ? -28.949 1.857 24.745 1.00 70.88 113 THR A O 1
ATOM 929 N N . GLY A 1 114 ? -28.127 2.564 26.723 1.00 71.19 114 GLY A N 1
ATOM 930 C CA . GLY A 1 114 ? -29.340 3.252 27.204 1.00 71.19 114 GLY A CA 1
ATOM 931 C C . GLY A 1 114 ? -29.590 4.611 26.528 1.00 71.19 114 GLY A C 1
ATOM 932 O O . GLY A 1 114 ? -28.699 5.151 25.879 1.00 71.19 114 GLY A O 1
ATOM 933 N N . GLU A 1 115 ? -30.799 5.180 26.651 1.00 67.19 115 GLU A N 1
ATOM 934 C CA . GLU A 1 115 ? -31.227 6.341 25.840 1.00 67.19 115 GLU A CA 1
ATOM 935 C C . GLU A 1 115 ? -30.362 7.608 25.977 1.00 67.19 115 GLU A C 1
ATOM 937 O O . GLU A 1 115 ? -30.153 8.289 24.976 1.00 67.19 115 GLU A O 1
ATOM 942 N N . GLU A 1 116 ? -29.801 7.905 27.152 1.00 64.94 116 GLU A N 1
ATOM 943 C CA . GLU A 1 116 ? -28.959 9.098 27.366 1.00 64.94 116 GLU A CA 1
ATOM 944 C C . GLU A 1 116 ? -27.564 8.974 26.722 1.00 64.94 116 GLU A C 1
ATOM 946 O O . GLU A 1 116 ? -27.040 9.930 26.147 1.00 64.94 116 GLU A O 1
ATOM 951 N N . GLU A 1 117 ? -26.978 7.776 26.736 1.00 65.75 117 GLU A N 1
ATOM 952 C CA . GLU A 1 117 ? -25.663 7.495 26.142 1.00 65.75 117 GLU A CA 1
ATOM 953 C C . GLU A 1 117 ? -25.723 7.373 24.607 1.00 65.75 117 GLU A C 1
ATOM 955 O O . GLU A 1 117 ? -24.694 7.468 23.928 1.00 65.75 117 GLU A O 1
ATOM 960 N N . ARG A 1 118 ? -26.928 7.233 24.027 1.00 67.75 118 ARG A N 1
ATOM 961 C CA . ARG A 1 118 ? -27.125 7.116 22.571 1.00 67.75 118 ARG A CA 1
ATOM 962 C C . ARG A 1 118 ? -26.579 8.307 21.795 1.00 67.75 118 ARG A C 1
ATOM 964 O O . ARG A 1 118 ? -26.061 8.098 20.704 1.00 67.75 118 ARG A O 1
ATOM 971 N N . CYS A 1 119 ? -26.656 9.530 22.322 1.00 69.94 119 CYS A N 1
ATOM 972 C CA . CYS A 1 119 ? -26.170 10.721 21.613 1.00 69.94 119 CYS A CA 1
ATOM 973 C C . CYS A 1 119 ? -24.639 10.736 21.460 1.00 69.94 119 CYS A C 1
ATOM 975 O O . CYS A 1 119 ? -24.126 10.997 20.371 1.00 69.94 119 CYS A O 1
ATOM 977 N N . GLN A 1 120 ? -23.898 10.418 22.527 1.00 69.75 120 GLN A N 1
ATOM 978 C CA . GLN A 1 120 ? -22.432 10.330 22.474 1.00 69.75 120 GLN A CA 1
ATOM 979 C C . GLN A 1 120 ? -21.977 9.127 21.641 1.00 69.75 120 GLN A C 1
ATOM 981 O O . GLN A 1 120 ? -21.049 9.231 20.837 1.00 69.75 120 GLN A O 1
ATOM 986 N N . PHE A 1 121 ? -22.686 8.005 21.771 1.00 72.88 121 PHE A N 1
ATOM 987 C CA . PHE A 1 121 ? -22.453 6.815 20.965 1.00 72.88 121 PHE A CA 1
ATOM 988 C C . PHE A 1 121 ? -22.687 7.073 19.468 1.00 72.88 121 PHE A C 1
ATOM 990 O O . PHE A 1 121 ? -21.873 6.672 18.640 1.00 72.88 121 PHE A O 1
ATOM 997 N N . PHE A 1 122 ? -23.732 7.823 19.108 1.00 76.50 122 PHE A N 1
ATOM 998 C CA . PHE A 1 122 ? -24.020 8.194 17.721 1.00 76.50 122 PHE A CA 1
ATOM 999 C C . PHE A 1 122 ? -22.876 8.997 17.085 1.00 76.50 122 PHE A C 1
ATOM 1001 O O . PHE A 1 122 ? -22.525 8.776 15.926 1.00 76.50 122 PHE A O 1
ATOM 1008 N N . HIS A 1 123 ? -22.248 9.895 17.850 1.00 76.25 123 HIS A N 1
ATOM 1009 C CA . HIS A 1 123 ? -21.079 10.641 17.387 1.00 76.25 123 HIS A CA 1
ATOM 1010 C C . HIS A 1 123 ? -19.858 9.733 17.150 1.00 76.25 123 HIS A C 1
ATOM 1012 O O . HIS A 1 123 ? -19.180 9.870 16.132 1.00 76.25 123 HIS A O 1
ATOM 1018 N N . LEU A 1 124 ? -19.594 8.778 18.050 1.00 74.06 124 LEU A N 1
ATOM 1019 C CA . LEU A 1 124 ? -18.503 7.805 17.902 1.00 74.06 124 LEU A CA 1
ATOM 1020 C C . LEU A 1 124 ? -18.706 6.873 16.703 1.00 74.06 124 LEU A C 1
ATOM 1022 O O . LEU A 1 124 ? -17.778 6.687 15.919 1.00 74.06 124 LEU A O 1
ATOM 1026 N N . VAL A 1 125 ? -19.916 6.337 16.526 1.00 75.94 125 VAL A N 1
ATOM 1027 C CA . VAL A 1 125 ? -20.267 5.506 15.363 1.00 75.94 125 VAL A CA 1
ATOM 1028 C C . VAL A 1 125 ? -20.019 6.281 14.071 1.00 75.94 125 VAL A C 1
ATOM 1030 O O . VAL A 1 125 ? -19.322 5.790 13.189 1.00 75.94 125 VAL A O 1
ATOM 1033 N N . ARG A 1 126 ? -20.479 7.535 13.997 1.00 80.38 126 ARG A N 1
ATOM 1034 C CA . ARG A 1 126 ? -20.271 8.391 12.823 1.00 80.38 126 ARG A CA 1
ATOM 1035 C C . ARG A 1 126 ? -18.790 8.661 12.534 1.00 80.38 126 ARG A C 1
ATOM 1037 O O . ARG A 1 126 ? -18.389 8.690 11.372 1.00 80.38 126 ARG A O 1
ATOM 1044 N N . LEU A 1 127 ? -17.969 8.875 13.565 1.00 80.00 127 LEU A N 1
ATOM 1045 C CA . LEU A 1 127 ? -16.521 9.046 13.399 1.00 80.00 127 LEU A CA 1
ATOM 1046 C C . LEU A 1 127 ? -15.854 7.780 12.858 1.00 80.00 127 LEU A C 1
ATOM 1048 O O . LEU A 1 127 ? -14.976 7.872 12.003 1.00 80.00 127 LEU A O 1
ATOM 1052 N N . ILE A 1 128 ? -16.273 6.610 13.334 1.00 77.75 128 ILE A N 1
ATOM 1053 C CA . ILE A 1 128 ? -15.719 5.330 12.889 1.00 77.75 128 ILE A CA 1
ATOM 1054 C C . ILE A 1 128 ? -16.157 5.014 11.457 1.00 77.75 128 ILE A C 1
ATOM 1056 O O . ILE A 1 128 ? -15.326 4.582 10.668 1.00 77.75 128 ILE A O 1
ATOM 1060 N N . GLU A 1 129 ? -17.400 5.313 11.079 1.00 79.31 129 GLU A N 1
ATOM 1061 C CA . GLU A 1 129 ? -17.869 5.202 9.690 1.00 79.31 129 GLU A CA 1
ATOM 1062 C C . GLU A 1 129 ? -17.078 6.122 8.741 1.00 79.31 129 GLU A C 1
ATOM 1064 O O . GLU A 1 129 ? -16.697 5.721 7.638 1.00 79.31 129 GLU A O 1
ATOM 1069 N N . LEU A 1 130 ? -16.775 7.354 9.169 1.00 84.31 130 LEU A N 1
ATOM 1070 C CA . LEU A 1 130 ? -15.917 8.269 8.407 1.00 84.31 130 LEU A CA 1
ATOM 1071 C C . LEU A 1 130 ? -14.480 7.749 8.291 1.00 84.31 130 LEU A C 1
ATOM 1073 O O . LEU A 1 130 ? -13.886 7.828 7.212 1.00 84.31 130 LEU A O 1
ATOM 1077 N N . LEU A 1 131 ? -13.924 7.205 9.377 1.00 81.44 131 LEU A N 1
ATOM 1078 C CA . LEU A 1 131 ? -12.597 6.596 9.375 1.00 81.44 131 LEU A CA 1
ATOM 1079 C C . LEU A 1 131 ? -12.555 5.380 8.446 1.00 81.44 131 LEU A C 1
ATOM 1081 O O . LEU A 1 131 ? -11.634 5.261 7.647 1.00 81.44 131 LEU A O 1
ATOM 1085 N N . GLU A 1 132 ? -13.562 4.511 8.500 1.00 79.25 132 GLU A N 1
ATOM 1086 C CA . GLU A 1 132 ? -13.698 3.356 7.616 1.00 79.25 132 GLU A CA 1
ATOM 1087 C C . GLU A 1 132 ? -13.713 3.786 6.150 1.00 79.25 132 GLU A C 1
ATOM 1089 O O . GLU A 1 132 ? -12.977 3.228 5.334 1.00 79.25 132 GLU A O 1
ATOM 1094 N N . LYS A 1 133 ? -14.520 4.799 5.813 1.00 82.12 133 LYS A N 1
ATOM 1095 C CA . LYS A 1 133 ? -14.576 5.344 4.456 1.00 82.12 133 LYS A CA 1
ATOM 1096 C C . LYS A 1 133 ? -13.207 5.859 4.005 1.00 82.12 133 LYS A C 1
ATOM 1098 O O . LYS A 1 133 ? -12.753 5.497 2.923 1.00 82.12 133 LYS A O 1
ATOM 1103 N N . SER A 1 134 ? -12.529 6.634 4.850 1.00 78.94 134 SER A N 1
ATOM 1104 C CA . SER A 1 134 ? -11.183 7.150 4.571 1.00 78.94 134 SER A CA 1
ATOM 1105 C C . SER A 1 134 ? -10.166 6.020 4.373 1.00 78.94 134 SER A C 1
ATOM 1107 O O . SER A 1 134 ? -9.399 6.018 3.412 1.00 78.94 134 SER A O 1
ATOM 1109 N N . VAL A 1 135 ? -10.202 4.992 5.223 1.00 78.56 135 VAL A N 1
ATOM 1110 C CA . VAL A 1 135 ? -9.322 3.824 5.106 1.00 78.56 135 VAL A CA 1
ATOM 1111 C C . VAL A 1 135 ? -9.605 3.034 3.825 1.00 78.56 135 VAL A C 1
ATOM 1113 O O . VAL A 1 135 ? -8.660 2.608 3.164 1.00 78.56 135 VAL A O 1
ATOM 1116 N N . LYS A 1 136 ? -10.873 2.874 3.426 1.00 78.69 136 LYS A N 1
ATOM 1117 C CA . LYS A 1 136 ? -11.253 2.248 2.146 1.00 78.69 136 LYS A CA 1
ATOM 1118 C C . LYS A 1 136 ? -10.721 3.031 0.944 1.00 78.69 136 LYS A C 1
ATOM 1120 O O . LYS A 1 136 ? -10.163 2.430 0.029 1.00 78.69 136 LYS A O 1
ATOM 1125 N N . GLU A 1 137 ? -10.845 4.355 0.958 1.00 81.69 137 GLU A N 1
ATOM 1126 C CA . GLU A 1 137 ? -10.304 5.221 -0.096 1.00 81.69 137 GLU A CA 1
ATOM 1127 C C . GLU A 1 137 ? -8.771 5.128 -0.168 1.00 81.69 137 GLU A C 1
ATOM 1129 O O . GLU A 1 137 ? -8.208 4.958 -1.252 1.00 81.69 137 GLU A O 1
ATOM 1134 N N . LEU A 1 138 ? -8.086 5.138 0.981 1.00 80.19 138 LEU A N 1
ATOM 1135 C CA . LEU A 1 138 ? -6.635 4.953 1.059 1.00 80.19 138 LEU A CA 1
ATOM 1136 C C . LEU A 1 138 ? -6.196 3.571 0.563 1.00 80.19 138 LEU A C 1
ATOM 1138 O O . LEU A 1 138 ? -5.208 3.472 -0.167 1.00 80.19 138 LEU A O 1
ATOM 1142 N N . LEU A 1 139 ? -6.932 2.513 0.913 1.00 80.31 139 LEU A N 1
ATOM 1143 C CA . LEU A 1 139 ? -6.702 1.151 0.430 1.00 80.31 139 LEU A CA 1
ATOM 1144 C C . LEU A 1 139 ? -6.800 1.082 -1.092 1.00 80.31 139 LEU A C 1
ATOM 1146 O O . LEU A 1 139 ? -5.895 0.551 -1.738 1.00 80.31 139 LEU A O 1
ATOM 1150 N N . GLN A 1 140 ? -7.857 1.659 -1.666 1.00 81.25 140 GLN A N 1
ATOM 1151 C CA . GLN A 1 140 ? -8.061 1.710 -3.111 1.00 81.25 140 GLN A CA 1
ATOM 1152 C C . GLN A 1 140 ? -6.958 2.514 -3.806 1.00 81.25 140 GLN A C 1
ATOM 1154 O O . GLN A 1 140 ? -6.398 2.066 -4.807 1.00 81.25 140 GLN A O 1
ATOM 1159 N N . GLN A 1 141 ? -6.604 3.683 -3.273 1.00 80.81 141 GLN A N 1
ATOM 1160 C CA . GLN A 1 141 ? -5.553 4.513 -3.852 1.00 80.81 141 GLN A CA 1
ATOM 1161 C C . GLN A 1 141 ? -4.181 3.833 -3.753 1.00 80.81 141 GLN A C 1
ATOM 1163 O O . GLN A 1 141 ? -3.381 3.904 -4.687 1.00 80.81 141 GLN A O 1
ATOM 1168 N N . SER A 1 142 ? -3.892 3.163 -2.637 1.00 76.69 142 SER A N 1
ATOM 1169 C CA . SER A 1 142 ? -2.667 2.380 -2.467 1.00 76.69 142 SER A CA 1
ATOM 1170 C C . SER A 1 142 ? -2.645 1.178 -3.417 1.00 76.69 142 SER A C 1
ATOM 1172 O O . SER A 1 142 ? -1.633 0.947 -4.077 1.00 76.69 142 SER A O 1
ATOM 1174 N N . HIS A 1 143 ? -3.779 0.489 -3.603 1.00 79.19 143 HIS A N 1
ATOM 1175 C CA . HIS A 1 143 ? -3.920 -0.588 -4.588 1.00 79.19 143 HIS A CA 1
ATOM 1176 C C . HIS A 1 143 ? -3.574 -0.112 -5.998 1.00 79.19 143 HIS A C 1
ATOM 1178 O O . HIS A 1 143 ? -2.730 -0.698 -6.671 1.00 79.19 143 HIS A O 1
ATOM 1184 N N . GLN A 1 144 ? -4.192 0.989 -6.432 1.00 81.44 144 GLN A N 1
ATOM 1185 C CA . GLN A 1 144 ? -3.955 1.576 -7.748 1.00 81.44 144 GLN A CA 1
ATOM 1186 C C . GLN A 1 144 ? -2.485 1.964 -7.931 1.00 81.44 144 GLN A C 1
ATOM 1188 O O . GLN A 1 144 ? -1.898 1.676 -8.974 1.00 81.44 144 GLN A O 1
ATOM 1193 N N . ARG A 1 145 ? -1.862 2.561 -6.905 1.00 79.81 145 ARG A N 1
ATOM 1194 C CA . ARG A 1 145 ? -0.424 2.862 -6.912 1.00 79.81 145 ARG A CA 1
ATOM 1195 C C . ARG A 1 145 ? 0.422 1.595 -7.028 1.00 79.81 145 ARG A C 1
ATOM 1197 O O . ARG A 1 145 ? 1.373 1.585 -7.804 1.00 79.81 145 ARG A O 1
ATOM 1204 N N . HIS A 1 146 ? 0.072 0.528 -6.314 1.00 81.50 146 HIS A N 1
ATOM 1205 C CA . HIS A 1 146 ? 0.785 -0.746 -6.371 1.00 81.50 146 HIS A CA 1
ATOM 1206 C C . HIS A 1 146 ? 0.674 -1.419 -7.746 1.00 81.50 146 HIS A C 1
ATOM 1208 O O . HIS A 1 146 ? 1.687 -1.822 -8.317 1.00 81.50 146 HIS A O 1
ATOM 1214 N N . VAL A 1 147 ? -0.533 -1.496 -8.312 1.00 82.94 147 VAL A N 1
ATOM 1215 C CA . VAL A 1 147 ? -0.767 -2.041 -9.659 1.00 82.94 147 VAL A CA 1
ATOM 1216 C C . VAL A 1 147 ? -0.006 -1.229 -10.703 1.00 82.94 147 VAL A C 1
ATOM 1218 O O . VAL A 1 147 ? 0.698 -1.799 -11.531 1.00 82.94 147 VAL A O 1
ATOM 1221 N N . LYS A 1 148 ? -0.063 0.106 -10.625 1.00 83.12 148 LYS A N 1
ATOM 1222 C CA . LYS A 1 148 ? 0.711 0.972 -11.521 1.00 83.12 148 LYS A CA 1
ATOM 1223 C C . LYS A 1 148 ? 2.213 0.717 -11.380 1.00 83.12 148 LYS A C 1
ATOM 1225 O O . LYS A 1 148 ? 2.889 0.530 -12.381 1.00 83.12 148 LYS A O 1
ATOM 1230 N N . ASN A 1 149 ? 2.736 0.646 -10.157 1.00 81.69 149 ASN A N 1
ATOM 1231 C CA . ASN A 1 149 ? 4.162 0.418 -9.924 1.00 81.69 149 ASN A CA 1
ATOM 1232 C C . ASN A 1 149 ? 4.633 -0.959 -10.423 1.00 81.69 149 ASN A C 1
ATOM 1234 O O . ASN A 1 149 ? 5.677 -1.068 -11.056 1.00 81.69 149 ASN A O 1
ATOM 1238 N N . THR A 1 150 ? 3.858 -2.016 -10.175 1.00 82.38 150 THR A N 1
ATOM 1239 C CA . THR A 1 150 ? 4.182 -3.372 -10.653 1.00 82.38 150 THR A CA 1
ATOM 1240 C C . THR A 1 150 ? 4.119 -3.474 -12.174 1.00 82.38 150 THR A C 1
ATOM 1242 O O . THR A 1 150 ? 4.985 -4.105 -12.776 1.00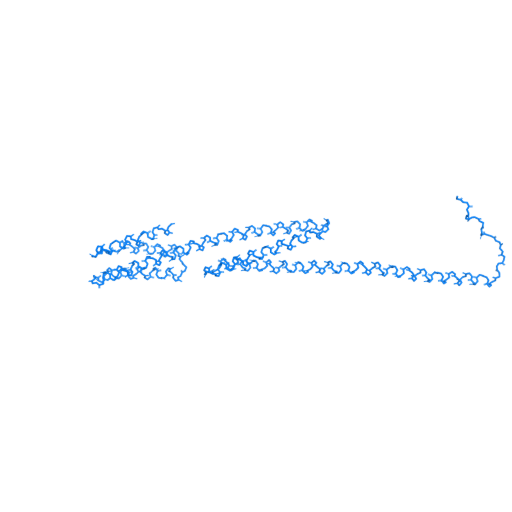 82.38 150 THR A O 1
ATOM 1245 N N . MET A 1 151 ? 3.155 -2.801 -12.804 1.00 85.19 151 MET A N 1
ATOM 1246 C CA . MET A 1 151 ? 3.072 -2.683 -14.257 1.00 85.19 151 MET A CA 1
ATOM 1247 C C . MET A 1 151 ? 4.298 -1.959 -14.827 1.00 85.19 151 MET A C 1
ATOM 1249 O O . MET A 1 151 ? 4.957 -2.513 -15.702 1.00 85.19 151 MET A O 1
ATOM 1253 N N . ILE A 1 152 ? 4.678 -0.804 -14.270 1.00 85.56 152 ILE A N 1
ATOM 1254 C CA . ILE A 1 152 ? 5.896 -0.077 -14.664 1.00 85.56 152 ILE A CA 1
ATOM 1255 C C . ILE A 1 152 ? 7.128 -0.976 -14.524 1.00 85.56 152 ILE A C 1
ATOM 1257 O O . ILE A 1 152 ? 7.896 -1.117 -15.471 1.00 85.56 152 ILE A O 1
ATOM 1261 N N . LEU A 1 153 ? 7.292 -1.651 -13.385 1.00 85.50 153 LEU A N 1
ATOM 1262 C CA . LEU A 1 153 ? 8.420 -2.550 -13.142 1.00 85.50 153 LEU A CA 1
ATOM 1263 C C . LEU A 1 153 ? 8.469 -3.712 -14.145 1.00 85.50 153 LEU A C 1
ATOM 1265 O O . LEU A 1 153 ? 9.543 -4.093 -14.609 1.00 85.50 153 LEU A O 1
ATOM 1269 N N . SER A 1 154 ? 7.312 -4.274 -14.502 1.00 83.94 154 SER A N 1
ATOM 1270 C CA . SER A 1 154 ? 7.209 -5.309 -15.532 1.00 83.94 154 SER A CA 1
ATOM 1271 C C . SER A 1 154 ? 7.666 -4.784 -16.893 1.00 83.94 154 SER A C 1
ATOM 1273 O O . SER A 1 154 ? 8.439 -5.458 -17.571 1.00 83.94 154 SER A O 1
ATOM 1275 N N . LYS A 1 155 ? 7.227 -3.581 -17.280 1.00 85.31 155 LYS A N 1
ATOM 1276 C CA . LYS A 1 155 ? 7.584 -2.940 -18.554 1.00 85.31 155 LYS A CA 1
ATOM 1277 C C . LYS A 1 155 ? 9.069 -2.591 -18.629 1.00 85.31 155 LYS A C 1
ATOM 1279 O O . LYS A 1 155 ? 9.716 -2.882 -19.630 1.00 85.31 155 LYS A O 1
ATOM 1284 N N . LEU A 1 156 ? 9.640 -2.065 -17.545 1.00 86.75 156 LEU A N 1
ATOM 1285 C CA . LEU A 1 156 ? 11.079 -1.807 -17.437 1.00 86.75 156 LEU A CA 1
ATOM 1286 C C . LEU A 1 156 ? 11.895 -3.100 -17.555 1.00 86.75 156 LEU A C 1
ATOM 1288 O O . LEU A 1 156 ? 12.858 -3.149 -18.317 1.00 86.75 156 LEU A O 1
ATOM 1292 N N . ASN A 1 157 ? 11.481 -4.172 -16.871 1.00 86.44 157 ASN A N 1
ATOM 1293 C CA . ASN A 1 157 ? 12.141 -5.474 -16.985 1.00 86.44 157 ASN A CA 1
ATOM 1294 C C . ASN A 1 157 ? 12.035 -6.068 -18.398 1.00 86.44 157 ASN A C 1
ATOM 1296 O O . ASN A 1 157 ? 13.014 -6.625 -18.890 1.00 86.44 157 ASN A O 1
ATOM 1300 N N . GLN A 1 158 ? 10.889 -5.933 -19.072 1.00 85.12 158 GLN A N 1
ATOM 1301 C CA . GLN A 1 158 ? 10.736 -6.326 -20.479 1.00 85.12 158 GLN A CA 1
ATOM 1302 C C . GLN A 1 158 ? 11.674 -5.517 -21.387 1.00 85.12 158 GLN A C 1
ATOM 1304 O O . GLN A 1 158 ? 12.395 -6.102 -22.194 1.00 85.12 158 GLN A O 1
ATOM 1309 N N . GLY A 1 159 ? 11.764 -4.200 -21.180 1.00 85.56 159 GLY A N 1
ATOM 1310 C CA . GLY A 1 159 ? 12.734 -3.335 -21.855 1.00 85.56 159 GLY A CA 1
ATOM 1311 C C . GLY A 1 159 ? 14.184 -3.791 -21.657 1.00 85.56 159 GLY A C 1
ATOM 1312 O O . GLY A 1 159 ? 14.936 -3.871 -22.626 1.00 85.56 159 GLY A O 1
ATOM 1313 N N . LEU A 1 160 ? 14.572 -4.174 -20.434 1.00 87.44 160 LEU A N 1
ATOM 1314 C CA . LEU A 1 160 ? 15.906 -4.727 -20.153 1.00 87.44 160 LEU A CA 1
ATOM 1315 C C . LEU A 1 160 ? 16.182 -6.024 -20.920 1.00 87.44 160 LEU A C 1
ATOM 1317 O O . LEU A 1 160 ? 17.306 -6.234 -21.373 1.00 87.44 160 LEU A O 1
ATOM 1321 N N . LEU A 1 161 ? 15.187 -6.903 -21.070 1.00 86.12 161 LEU A N 1
ATOM 1322 C CA . LEU A 1 161 ? 15.349 -8.135 -21.848 1.00 86.12 161 LEU A CA 1
ATOM 1323 C C . LEU A 1 161 ? 15.639 -7.826 -23.320 1.00 86.12 161 LEU A C 1
ATOM 1325 O O . LEU A 1 161 ? 16.590 -8.381 -23.873 1.00 86.12 161 LEU A O 1
ATOM 1329 N N . TYR A 1 162 ? 14.887 -6.901 -23.920 1.00 84.19 162 TYR A N 1
ATOM 1330 C CA . TYR A 1 162 ? 15.126 -6.459 -25.294 1.00 84.19 162 TYR A CA 1
ATOM 1331 C C . TYR A 1 162 ? 16.496 -5.781 -25.447 1.00 84.19 162 TYR A C 1
ATOM 1333 O O . TYR A 1 162 ? 17.248 -6.130 -26.352 1.00 84.19 162 TYR A O 1
ATOM 1341 N N . ILE A 1 163 ? 16.895 -4.898 -24.523 1.00 86.06 163 ILE A N 1
ATOM 1342 C CA . ILE A 1 163 ? 18.216 -4.238 -24.544 1.00 86.06 163 ILE A CA 1
ATOM 1343 C C . ILE A 1 163 ? 19.358 -5.261 -24.470 1.00 86.06 163 ILE A C 1
ATOM 1345 O O . ILE A 1 163 ? 20.326 -5.176 -25.230 1.00 86.06 163 ILE A O 1
ATOM 1349 N N . ARG A 1 164 ? 19.245 -6.272 -23.601 1.00 85.88 164 ARG A N 1
ATOM 1350 C CA . ARG A 1 164 ? 20.237 -7.357 -23.513 1.00 85.88 164 ARG A CA 1
ATOM 1351 C C . ARG A 1 164 ? 20.278 -8.201 -24.783 1.00 85.88 164 ARG A C 1
ATOM 1353 O O . ARG A 1 164 ? 21.357 -8.652 -25.169 1.00 85.88 164 ARG A O 1
ATOM 1360 N N . HIS A 1 165 ? 19.134 -8.407 -25.435 1.00 84.31 165 HIS A N 1
ATOM 1361 C CA . HIS A 1 165 ? 19.074 -9.098 -26.719 1.00 84.31 165 HIS A CA 1
ATOM 1362 C C . HIS A 1 165 ? 19.771 -8.286 -27.819 1.00 84.31 165 HIS A C 1
ATOM 1364 O O . HIS A 1 165 ? 20.654 -8.815 -28.490 1.00 84.31 165 HIS A O 1
ATOM 1370 N N . ILE A 1 166 ? 19.483 -6.985 -27.916 1.00 83.44 166 ILE A N 1
ATOM 1371 C CA . ILE A 1 166 ? 20.147 -6.064 -28.847 1.00 83.44 166 ILE A CA 1
ATOM 1372 C C . ILE A 1 166 ? 21.663 -6.081 -28.642 1.00 83.44 166 ILE A C 1
ATOM 1374 O O . ILE A 1 166 ? 22.409 -6.248 -29.598 1.00 83.44 166 ILE A O 1
ATOM 1378 N N . LYS A 1 167 ? 22.141 -5.998 -27.397 1.00 84.56 167 LYS A N 1
ATOM 1379 C CA . LYS A 1 167 ? 23.575 -6.056 -27.067 1.00 84.56 167 LYS A CA 1
ATOM 1380 C C . LYS A 1 167 ? 24.242 -7.360 -27.514 1.00 84.56 167 LYS A C 1
ATOM 1382 O O . LYS A 1 167 ? 25.411 -7.353 -27.888 1.00 84.56 167 LYS A O 1
ATOM 1387 N N . ARG A 1 168 ? 23.516 -8.483 -27.477 1.00 83.56 168 ARG A N 1
ATOM 1388 C CA . ARG A 1 168 ? 24.007 -9.771 -27.988 1.00 83.56 168 ARG A CA 1
ATOM 1389 C C . ARG A 1 168 ? 24.117 -9.756 -29.516 1.00 83.56 168 ARG A C 1
ATOM 1391 O O . ARG A 1 168 ? 25.117 -10.239 -30.043 1.00 83.56 168 ARG A O 1
ATOM 1398 N N . LEU A 1 169 ? 23.125 -9.182 -30.198 1.00 82.50 169 LEU A N 1
ATOM 1399 C CA . LEU A 1 169 ? 23.095 -9.040 -31.660 1.00 82.50 169 LEU A CA 1
ATOM 1400 C C . LEU A 1 169 ? 24.152 -8.048 -32.178 1.00 82.50 169 LEU A C 1
ATOM 1402 O O . LEU A 1 169 ? 24.760 -8.289 -33.212 1.00 82.50 169 LEU A O 1
ATOM 1406 N N . GLU A 1 170 ? 24.414 -6.978 -31.430 1.00 78.81 170 GLU A N 1
ATOM 1407 C CA . GLU A 1 170 ? 25.366 -5.902 -31.758 1.00 78.81 170 GLU A CA 1
ATOM 1408 C C . GLU A 1 170 ? 26.758 -6.128 -31.136 1.00 78.81 170 GLU A C 1
ATOM 1410 O O . GLU A 1 170 ? 27.563 -5.204 -31.023 1.00 78.81 170 GLU A O 1
ATOM 1415 N N . SER A 1 171 ? 27.068 -7.356 -30.705 1.00 70.50 171 SER A N 1
ATOM 1416 C CA . SER A 1 171 ? 28.317 -7.680 -29.994 1.00 70.50 171 SER A CA 1
ATOM 1417 C C . SER A 1 171 ? 29.599 -7.442 -30.812 1.00 70.50 171 SER A C 1
ATOM 1419 O O . SER A 1 171 ? 30.678 -7.344 -30.230 1.00 70.50 171 SER A O 1
ATOM 1421 N N . SER A 1 172 ? 29.490 -7.292 -32.136 1.00 65.00 172 SER A N 1
ATOM 1422 C CA . SER A 1 172 ? 30.581 -6.949 -33.061 1.00 65.00 172 SER A CA 1
ATOM 1423 C C . SER A 1 172 ? 30.653 -5.459 -33.444 1.00 65.00 172 SER A C 1
ATOM 1425 O O . SER A 1 172 ? 31.515 -5.081 -34.237 1.00 65.00 172 SER A O 1
ATOM 1427 N N . THR A 1 173 ? 29.757 -4.615 -32.922 1.00 59.97 173 THR 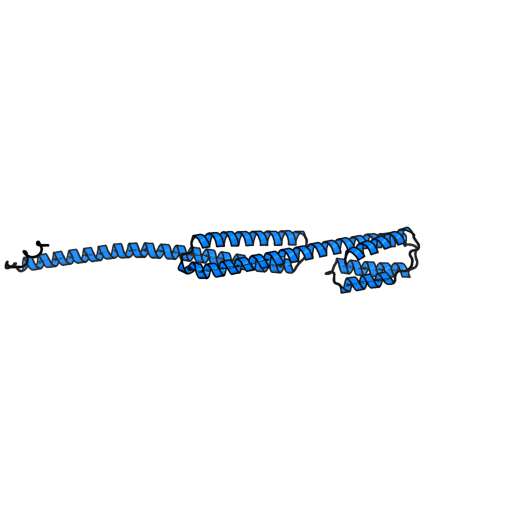A N 1
ATOM 1428 C CA . THR A 1 173 ? 29.547 -3.223 -33.362 1.00 59.97 173 THR A CA 1
ATOM 1429 C C . THR A 1 173 ? 30.392 -2.207 -32.573 1.00 59.97 173 THR A C 1
ATOM 1431 O O . THR A 1 173 ? 30.823 -2.446 -31.447 1.00 59.97 173 THR A O 1
ATOM 1434 N N . THR A 1 174 ? 30.646 -1.040 -33.177 1.00 60.62 174 THR A N 1
ATOM 1435 C CA . THR A 1 174 ? 31.481 0.063 -32.667 1.00 60.62 174 THR A CA 1
ATOM 1436 C C . THR A 1 174 ? 31.158 0.475 -31.218 1.00 60.62 174 THR A C 1
ATOM 1438 O O . THR A 1 174 ? 29.996 0.619 -30.832 1.00 60.62 174 THR A O 1
ATOM 1441 N N . SER A 1 175 ? 32.206 0.760 -30.432 1.00 64.12 175 SER A N 1
ATOM 1442 C CA . SER A 1 175 ? 32.176 1.034 -28.980 1.00 64.12 175 SER A CA 1
ATOM 1443 C C . SER A 1 175 ? 31.157 2.084 -28.516 1.00 64.12 175 SER A C 1
ATOM 1445 O O . SER A 1 175 ? 30.652 1.995 -27.395 1.00 64.12 175 SER A O 1
ATOM 1447 N N . ASN A 1 176 ? 30.831 3.071 -29.352 1.00 67.31 176 ASN A N 1
ATOM 1448 C CA . ASN A 1 176 ? 29.967 4.190 -28.968 1.00 67.31 176 ASN A CA 1
ATOM 1449 C C . ASN A 1 176 ? 28.489 3.790 -28.813 1.00 67.31 176 ASN A C 1
ATOM 1451 O O . ASN A 1 176 ? 27.838 4.244 -27.874 1.00 67.31 176 ASN A O 1
ATOM 1455 N N . GLY A 1 177 ? 27.961 2.908 -29.672 1.00 69.19 177 GLY A N 1
ATOM 1456 C CA . GLY A 1 177 ? 26.569 2.446 -29.566 1.00 69.19 177 GLY A CA 1
ATOM 1457 C C . GLY A 1 177 ? 26.341 1.511 -28.393 1.00 69.19 177 GLY A C 1
ATOM 1458 O O . GLY A 1 177 ? 25.383 1.677 -27.639 1.00 69.19 177 GLY A O 1
ATOM 1459 N N . LEU A 1 178 ? 27.293 0.610 -28.158 1.00 75.44 178 LEU A N 1
ATOM 1460 C CA . LEU A 1 178 ? 27.289 -0.251 -26.980 1.00 75.44 178 LEU A CA 1
ATOM 1461 C C . LEU A 1 178 ? 27.395 0.563 -25.682 1.00 75.44 178 LEU A C 1
ATOM 1463 O O . LEU A 1 178 ? 26.700 0.255 -24.719 1.00 75.44 178 LEU A O 1
ATOM 1467 N N . SER A 1 179 ? 28.189 1.639 -25.661 1.00 78.69 179 SER A N 1
ATOM 1468 C CA . SER A 1 179 ? 28.304 2.527 -24.491 1.00 78.69 179 SER A CA 1
ATOM 1469 C C . SER A 1 179 ? 26.986 3.235 -24.157 1.00 78.69 179 SER A C 1
ATOM 1471 O O . SER A 1 179 ? 26.621 3.342 -22.986 1.00 78.69 179 SER A O 1
ATOM 1473 N N . GLN A 1 180 ? 26.236 3.676 -25.173 1.00 80.75 180 GLN A N 1
ATOM 1474 C CA . GLN A 1 1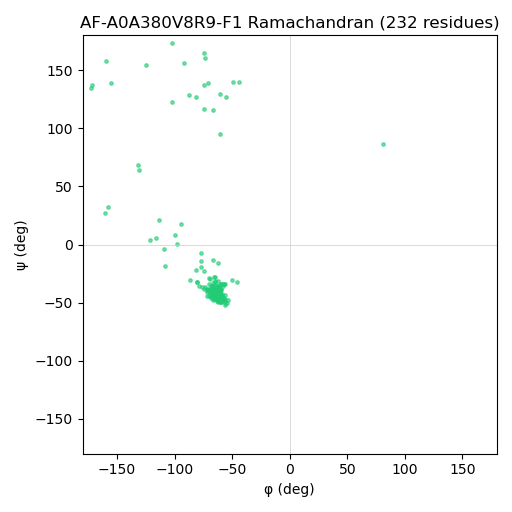80 ? 24.927 4.301 -24.972 1.00 80.75 180 GLN A CA 1
ATOM 1475 C C . GLN A 1 180 ? 23.872 3.284 -24.503 1.00 80.75 180 GLN A C 1
ATOM 1477 O O . GLN A 1 180 ? 23.102 3.589 -23.591 1.00 80.75 180 GLN A O 1
ATOM 1482 N N . LEU A 1 181 ? 23.875 2.060 -25.048 1.00 82.38 181 LEU A N 1
ATOM 1483 C CA . LEU A 1 181 ? 23.005 0.980 -24.563 1.00 82.38 181 LEU A CA 1
ATOM 1484 C C . LEU A 1 181 ? 23.303 0.607 -23.111 1.00 82.38 181 LEU A C 1
ATOM 1486 O O . LEU A 1 181 ? 22.371 0.420 -22.338 1.00 82.38 181 LEU A O 1
ATOM 1490 N N . LEU A 1 182 ? 24.580 0.541 -22.727 1.00 84.38 182 LEU A N 1
ATOM 1491 C CA . LEU A 1 182 ? 24.990 0.277 -21.345 1.00 84.38 182 LEU A CA 1
ATOM 1492 C C . LEU A 1 182 ? 24.514 1.375 -20.388 1.00 84.38 182 LEU A C 1
ATOM 1494 O O . LEU A 1 182 ? 24.074 1.079 -19.280 1.00 84.38 182 LEU A O 1
ATOM 1498 N N . LYS A 1 183 ? 24.558 2.641 -20.820 1.00 85.50 183 LYS A N 1
ATOM 1499 C CA . LYS A 1 183 ? 24.027 3.762 -20.035 1.00 85.50 183 LYS A CA 1
ATOM 1500 C C . LYS A 1 183 ? 22.521 3.626 -19.818 1.00 85.50 183 LYS A C 1
ATOM 1502 O O . LYS A 1 183 ? 22.043 3.844 -18.710 1.00 85.50 183 LYS A O 1
ATOM 1507 N N . ILE A 1 184 ? 21.780 3.246 -20.855 1.00 86.06 184 ILE A N 1
ATOM 1508 C CA . ILE A 1 184 ? 20.335 3.012 -20.766 1.00 86.06 184 ILE A CA 1
ATOM 1509 C C . ILE A 1 184 ? 20.029 1.803 -19.875 1.00 86.06 184 ILE A C 1
ATOM 1511 O O . ILE A 1 184 ? 19.172 1.903 -19.004 1.00 86.06 184 ILE A O 1
ATOM 1515 N N . GLU A 1 185 ? 20.753 0.696 -20.051 1.00 88.38 185 GLU A N 1
ATOM 1516 C CA . GLU A 1 185 ? 20.650 -0.507 -19.216 1.00 88.38 185 GLU A CA 1
ATOM 1517 C C . GLU A 1 185 ? 20.842 -0.145 -17.737 1.00 88.38 185 GLU A C 1
ATOM 1519 O O . GLU A 1 185 ? 19.969 -0.438 -16.926 1.00 88.38 185 GLU A O 1
ATOM 1524 N N . SER A 1 186 ? 21.905 0.596 -17.403 1.00 87.56 186 SER A N 1
ATOM 1525 C CA . SER A 1 186 ? 22.175 1.060 -16.035 1.00 87.56 186 SER A CA 1
ATOM 1526 C C . SER A 1 186 ? 21.054 1.939 -15.481 1.00 87.56 186 SER A C 1
ATOM 1528 O O . SER A 1 186 ? 20.611 1.717 -14.359 1.00 87.56 186 SER A O 1
ATOM 1530 N N . LEU A 1 187 ? 20.557 2.912 -16.254 1.00 87.56 187 LEU A N 1
ATOM 1531 C CA . LEU A 1 187 ? 19.476 3.796 -15.804 1.00 87.56 187 LEU A CA 1
ATOM 1532 C C . LEU A 1 187 ? 18.178 3.025 -15.532 1.00 87.56 187 LEU A C 1
ATOM 1534 O O . LEU A 1 187 ? 17.456 3.345 -14.589 1.00 87.56 187 LEU A O 1
ATOM 1538 N N . ILE A 1 188 ? 17.876 2.013 -16.346 1.00 85.38 188 ILE A N 1
ATOM 1539 C CA . ILE A 1 188 ? 16.689 1.174 -16.165 1.00 85.38 188 ILE A CA 1
ATOM 1540 C C . ILE A 1 188 ? 16.881 0.201 -14.996 1.00 85.38 188 ILE A C 1
ATOM 1542 O O . ILE A 1 188 ? 15.944 -0.012 -14.225 1.00 85.38 188 ILE A O 1
ATOM 1546 N N . GLU A 1 189 ? 18.074 -0.366 -14.811 1.00 88.19 189 GLU A N 1
ATOM 1547 C CA . GLU A 1 189 ? 18.391 -1.203 -13.649 1.00 88.19 189 GLU A CA 1
ATOM 1548 C C . GLU A 1 189 ? 18.298 -0.409 -12.340 1.00 88.19 189 GLU A C 1
ATOM 1550 O O . GLU A 1 189 ? 17.677 -0.880 -11.383 1.00 88.19 189 GLU A O 1
ATOM 1555 N N . ASP A 1 190 ? 18.808 0.822 -12.318 1.00 85.69 190 ASP A N 1
ATOM 1556 C CA . ASP A 1 190 ? 18.668 1.733 -11.182 1.00 85.69 190 ASP A CA 1
ATOM 1557 C C . ASP A 1 190 ? 17.195 2.077 -10.925 1.00 85.69 190 ASP A C 1
ATOM 1559 O O . ASP A 1 190 ? 16.741 2.047 -9.779 1.00 85.69 190 ASP A O 1
ATOM 1563 N N . ALA A 1 191 ? 16.410 2.324 -11.978 1.00 82.25 191 ALA A N 1
ATOM 1564 C CA . ALA A 1 191 ? 14.968 2.568 -11.883 1.00 82.25 191 ALA A CA 1
ATOM 1565 C C . ALA A 1 191 ? 14.169 1.350 -11.383 1.00 82.25 191 ALA A C 1
ATOM 1567 O O . ALA A 1 191 ? 13.108 1.510 -10.788 1.00 82.25 191 ALA A O 1
ATOM 1568 N N . THR A 1 192 ? 14.672 0.140 -11.634 1.00 80.56 192 THR A N 1
ATOM 1569 C CA . THR A 1 192 ? 14.063 -1.135 -11.216 1.00 80.56 192 THR A CA 1
ATOM 1570 C C . THR A 1 192 ? 14.387 -1.450 -9.752 1.00 80.56 192 THR A C 1
ATOM 1572 O O . THR A 1 192 ? 13.584 -2.070 -9.055 1.00 80.56 192 THR A O 1
ATOM 1575 N N . ARG A 1 193 ? 15.567 -1.035 -9.271 1.00 79.38 193 ARG A N 1
ATOM 1576 C CA . ARG A 1 193 ? 16.024 -1.247 -7.886 1.00 79.38 193 ARG A CA 1
ATOM 1577 C C . ARG A 1 193 ? 15.568 -0.154 -6.920 1.00 79.38 193 ARG A C 1
ATOM 1579 O O . ARG A 1 193 ? 15.399 -0.429 -5.735 1.00 79.38 193 ARG A O 1
ATOM 1586 N N . SER A 1 194 ? 15.410 1.073 -7.406 1.00 67.06 194 SER A N 1
ATOM 1587 C CA . SER A 1 194 ? 14.972 2.233 -6.625 1.00 67.06 194 SER A CA 1
ATOM 1588 C C . SER A 1 194 ? 13.498 2.569 -6.882 1.00 67.06 194 SER A C 1
ATOM 1590 O O . SER A 1 194 ? 12.841 1.967 -7.728 1.00 67.06 194 SER A O 1
ATOM 1592 N N . PHE A 1 195 ? 12.938 3.521 -6.130 1.00 65.56 195 PHE A N 1
ATOM 1593 C CA . PHE A 1 195 ? 11.587 4.014 -6.396 1.00 65.56 195 PHE A CA 1
ATOM 1594 C C . PHE A 1 195 ? 11.565 4.750 -7.744 1.00 65.56 195 PHE A C 1
ATOM 1596 O O . PHE A 1 195 ? 12.203 5.794 -7.892 1.00 65.56 195 PHE A O 1
ATOM 1603 N N . PHE A 1 196 ? 10.817 4.220 -8.717 1.00 70.12 196 PHE A N 1
ATOM 1604 C CA . PHE A 1 196 ? 10.644 4.852 -10.023 1.00 70.12 196 PHE A CA 1
ATOM 1605 C C . PHE A 1 196 ? 10.125 6.290 -9.871 1.00 70.12 196 PHE A C 1
ATOM 1607 O O . PHE A 1 196 ? 9.110 6.529 -9.212 1.00 70.12 196 PHE A O 1
ATOM 1614 N N . SER A 1 197 ? 10.817 7.248 -10.492 1.00 72.81 197 SER A N 1
ATOM 1615 C CA . SER A 1 197 ? 10.483 8.671 -10.419 1.00 72.81 197 SER A CA 1
ATOM 1616 C C . SER A 1 197 ? 10.305 9.288 -11.812 1.00 72.81 197 SER A C 1
ATOM 1618 O O . SER A 1 197 ? 10.933 8.826 -12.772 1.00 72.81 197 SER A O 1
ATOM 1620 N N . PRO A 1 198 ? 9.522 10.378 -11.944 1.00 73.56 198 PRO A N 1
ATOM 1621 C CA . PRO A 1 198 ? 9.405 11.113 -13.205 1.00 73.56 198 PRO A CA 1
ATOM 1622 C C . PRO A 1 198 ? 10.755 11.614 -13.741 1.00 73.56 198 PRO A C 1
ATOM 1624 O O . PRO A 1 198 ? 10.973 11.628 -14.948 1.00 73.56 198 PRO A O 1
ATOM 1627 N N . GLY A 1 199 ? 11.691 11.982 -12.857 1.00 75.38 199 GLY A N 1
ATOM 1628 C CA . GLY A 1 199 ? 13.036 12.406 -13.258 1.00 75.38 199 GLY A CA 1
ATOM 1629 C C . GLY A 1 199 ? 13.863 11.264 -13.853 1.00 75.38 199 GLY A C 1
ATOM 1630 O O . GLY A 1 199 ? 14.564 11.455 -14.849 1.00 75.38 199 GLY A O 1
ATOM 1631 N N . THR A 1 200 ? 13.731 10.056 -13.299 1.00 78.94 200 THR A N 1
ATOM 1632 C CA . THR A 1 200 ? 14.365 8.846 -13.844 1.00 78.94 200 THR A CA 1
ATOM 1633 C C . THR A 1 200 ? 13.794 8.518 -15.222 1.00 78.94 200 THR A C 1
ATOM 1635 O O . THR A 1 200 ? 14.551 8.223 -16.143 1.00 78.94 200 THR A O 1
ATOM 1638 N N . PHE A 1 201 ? 12.474 8.654 -15.395 1.00 80.69 201 PHE A N 1
ATOM 1639 C CA . PHE A 1 201 ? 11.818 8.469 -16.690 1.00 80.69 201 PHE A CA 1
ATOM 1640 C C . PHE A 1 201 ? 12.348 9.439 -17.752 1.00 80.69 201 PHE A C 1
ATOM 1642 O O . PHE A 1 201 ? 12.765 9.002 -18.821 1.00 80.69 201 PHE A O 1
ATOM 1649 N N . LEU A 1 202 ? 12.412 10.739 -17.443 1.00 81.81 202 LEU A N 1
ATOM 1650 C CA . LEU A 1 202 ? 12.962 11.744 -18.359 1.00 81.81 202 LEU A CA 1
ATOM 1651 C C . LEU A 1 202 ? 14.438 11.483 -18.685 1.00 81.81 202 LEU A C 1
ATOM 1653 O O . LEU A 1 202 ? 14.860 11.675 -19.822 1.00 81.81 202 LEU A O 1
ATOM 1657 N N . SER A 1 203 ? 15.218 11.001 -17.714 1.00 82.81 203 SER A N 1
ATOM 1658 C CA . SER A 1 203 ? 16.620 10.631 -17.935 1.00 82.81 203 SER A CA 1
ATOM 1659 C C . SER A 1 203 ? 16.743 9.466 -18.920 1.00 82.81 203 SER A C 1
ATOM 1661 O O . SER A 1 203 ? 17.540 9.546 -19.856 1.00 82.81 203 SER A O 1
ATOM 1663 N N . ILE A 1 204 ? 15.915 8.426 -18.773 1.00 82.06 204 ILE A N 1
ATOM 1664 C CA . ILE A 1 204 ? 15.875 7.291 -19.706 1.00 82.06 204 ILE A CA 1
ATOM 1665 C C . ILE A 1 204 ? 15.413 7.754 -21.094 1.00 82.06 204 ILE A C 1
ATOM 1667 O O . ILE A 1 204 ? 16.074 7.466 -22.090 1.00 82.06 204 ILE A O 1
ATOM 1671 N N . GLN A 1 205 ? 14.341 8.546 -21.162 1.00 81.88 205 GLN A N 1
ATOM 1672 C CA . GLN A 1 205 ? 13.817 9.086 -22.416 1.00 81.88 205 GLN A CA 1
ATOM 1673 C C . GLN A 1 205 ? 14.845 9.965 -23.138 1.00 81.88 205 GLN A C 1
ATOM 1675 O O . GLN A 1 205 ? 15.001 9.867 -24.351 1.00 81.88 205 GLN A O 1
ATOM 1680 N N . SER A 1 206 ? 15.594 10.789 -22.403 1.00 83.06 206 SER A N 1
ATOM 1681 C CA . SER A 1 206 ? 16.670 11.591 -22.988 1.00 83.06 206 SER A CA 1
ATOM 1682 C C . SER A 1 206 ? 17.771 10.709 -23.575 1.00 83.06 206 SER A C 1
ATOM 1684 O O . SER A 1 206 ? 18.286 11.009 -24.645 1.00 83.06 206 SER A O 1
ATOM 1686 N N . ALA A 1 207 ? 18.102 9.594 -22.917 1.00 81.44 207 ALA A N 1
ATOM 1687 C CA . ALA A 1 207 ? 19.125 8.671 -23.385 1.00 81.44 207 ALA A CA 1
ATOM 1688 C C . ALA A 1 207 ? 18.697 7.924 -24.661 1.00 81.44 207 ALA A C 1
ATOM 1690 O O . ALA A 1 207 ? 19.562 7.629 -25.488 1.00 81.44 207 ALA A O 1
ATOM 1691 N N . PHE A 1 208 ? 17.391 7.690 -24.853 1.00 81.75 208 PHE A N 1
ATOM 1692 C CA . PHE A 1 208 ? 16.835 7.091 -26.075 1.00 81.75 208 PHE A CA 1
ATOM 1693 C C . PHE A 1 208 ? 17.078 7.977 -27.305 1.00 81.75 208 PHE A C 1
ATOM 1695 O O . PHE A 1 208 ? 17.390 7.467 -28.377 1.00 81.75 208 PHE A O 1
ATOM 1702 N N . SER A 1 209 ? 17.026 9.303 -27.147 1.00 77.19 209 SER A N 1
ATOM 1703 C CA . SER A 1 209 ? 17.213 10.267 -28.243 1.00 77.19 209 SER A CA 1
ATOM 1704 C C . SER A 1 209 ? 18.622 10.290 -28.846 1.00 77.19 209 SER A C 1
ATOM 1706 O O . SER A 1 209 ? 18.819 10.890 -29.900 1.00 77.19 209 SER A O 1
ATOM 1708 N N . PHE A 1 210 ? 19.609 9.673 -28.189 1.00 71.25 210 PHE A N 1
ATOM 1709 C CA . PHE A 1 210 ? 21.015 9.699 -28.608 1.00 71.25 210 PHE A CA 1
ATOM 1710 C C . PHE A 1 210 ? 21.545 8.325 -29.039 1.00 71.25 210 PHE A C 1
ATOM 1712 O O . PHE A 1 210 ? 22.758 8.104 -29.013 1.00 71.25 210 PHE A O 1
ATOM 1719 N N . LEU A 1 211 ? 20.671 7.385 -29.417 1.00 69.69 211 LEU A N 1
ATOM 1720 C CA . LEU A 1 211 ? 21.135 6.104 -29.944 1.00 69.69 211 LEU A CA 1
ATOM 1721 C C . LEU A 1 211 ? 21.676 6.212 -31.376 1.00 69.69 211 LEU A C 1
ATOM 1723 O O . LEU A 1 211 ? 21.052 6.848 -32.228 1.00 69.69 211 LEU A O 1
ATOM 1727 N N . PRO A 1 212 ? 22.802 5.542 -31.674 1.00 67.38 212 PRO A N 1
ATOM 1728 C CA . PRO A 1 212 ? 23.248 5.360 -33.046 1.00 67.38 212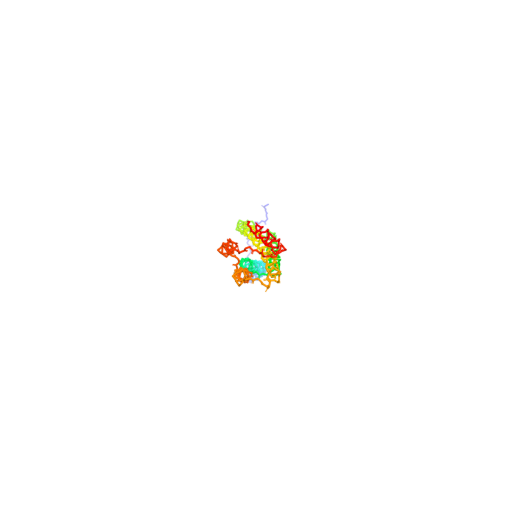 PRO A CA 1
ATOM 1729 C C . PRO A 1 212 ? 22.385 4.329 -33.780 1.00 67.38 212 PRO A C 1
ATOM 1731 O O . PRO A 1 212 ? 21.725 3.493 -33.166 1.00 67.38 212 PRO A O 1
ATOM 1734 N N . ALA A 1 213 ? 22.431 4.370 -35.112 1.00 71.06 213 ALA A N 1
ATOM 1735 C CA . ALA A 1 213 ? 21.776 3.375 -35.951 1.00 71.06 213 ALA A CA 1
ATOM 1736 C C . ALA A 1 213 ? 22.335 1.970 -35.666 1.00 71.06 213 ALA A C 1
ATOM 1738 O O . ALA A 1 213 ? 23.552 1.765 -35.673 1.00 71.06 213 ALA A O 1
ATOM 1739 N N . PHE A 1 214 ? 21.438 1.013 -35.434 1.00 74.31 214 PHE A N 1
ATOM 1740 C CA . PHE A 1 214 ? 21.792 -0.394 -35.284 1.00 74.31 214 PHE A CA 1
ATOM 1741 C C . PHE A 1 214 ? 22.216 -0.984 -36.625 1.00 74.31 214 PHE A C 1
ATOM 1743 O O . PHE A 1 214 ? 21.596 -0.707 -37.654 1.00 74.31 214 PHE A O 1
ATOM 1750 N N . GLN A 1 215 ? 23.264 -1.805 -36.620 1.00 73.38 215 GLN A N 1
ATOM 1751 C CA . GLN A 1 215 ? 23.749 -2.461 -37.834 1.00 73.38 215 GLN A CA 1
ATOM 1752 C C . GLN A 1 215 ? 22.897 -3.689 -38.167 1.00 73.38 215 GLN A C 1
ATOM 1754 O O . GLN A 1 215 ? 22.686 -4.004 -39.338 1.00 73.38 215 GLN A O 1
ATOM 1759 N N . HIS A 1 216 ? 22.371 -4.368 -37.145 1.00 75.06 216 HIS A N 1
ATOM 1760 C CA . HIS A 1 216 ? 21.546 -5.552 -37.303 1.00 75.06 216 HIS A CA 1
ATOM 1761 C C . HIS A 1 216 ? 20.056 -5.175 -37.475 1.00 75.06 216 HIS A C 1
ATOM 1763 O O . HIS A 1 216 ? 19.484 -4.478 -36.630 1.00 75.06 216 HIS A O 1
ATOM 1769 N N . PRO A 1 217 ? 19.350 -5.678 -38.507 1.00 77.25 217 PRO A N 1
ATOM 1770 C CA . PRO A 1 217 ? 17.940 -5.342 -38.738 1.00 77.25 217 PRO A CA 1
ATOM 1771 C C . PRO A 1 217 ? 17.027 -5.799 -37.587 1.00 77.25 217 PRO A C 1
ATOM 1773 O O . PRO A 1 217 ? 16.129 -5.063 -37.183 1.00 77.25 217 PRO A O 1
ATOM 1776 N N . LEU A 1 218 ? 17.305 -6.966 -36.987 1.00 79.50 218 LEU A N 1
ATOM 1777 C CA . LEU A 1 218 ? 16.585 -7.422 -35.786 1.00 79.50 218 LEU A CA 1
ATOM 1778 C C . LEU A 1 218 ? 16.824 -6.517 -34.566 1.00 79.50 218 LEU A C 1
ATOM 1780 O O . LEU A 1 218 ? 15.916 -6.351 -33.765 1.00 79.50 218 LEU A O 1
ATOM 1784 N N . ALA A 1 219 ? 17.997 -5.886 -34.426 1.00 77.06 219 ALA A N 1
ATOM 1785 C CA . ALA A 1 219 ? 18.253 -4.965 -33.317 1.00 77.06 219 ALA A CA 1
ATOM 1786 C C . ALA A 1 219 ? 17.388 -3.698 -33.418 1.00 77.06 219 ALA A C 1
ATOM 1788 O O . ALA A 1 219 ? 16.860 -3.228 -32.413 1.00 77.06 219 ALA A O 1
ATOM 1789 N N . SER A 1 220 ? 17.158 -3.204 -34.639 1.00 78.88 220 SER A N 1
ATOM 1790 C CA . SER A 1 220 ? 16.217 -2.101 -34.890 1.00 78.88 220 SER A CA 1
ATOM 1791 C C . SER A 1 220 ? 14.774 -2.472 -34.531 1.00 78.88 220 SER A C 1
ATOM 1793 O O . SER A 1 220 ? 14.046 -1.653 -33.976 1.00 78.88 220 SER A O 1
ATOM 1795 N N . GLN A 1 221 ? 14.358 -3.710 -34.814 1.00 82.12 221 GLN A N 1
ATOM 1796 C CA . GLN A 1 221 ? 13.025 -4.203 -34.455 1.00 82.12 221 GLN A CA 1
ATOM 1797 C C . GLN A 1 221 ? 12.860 -4.351 -32.936 1.00 82.12 221 GLN A C 1
ATOM 1799 O O . GLN A 1 221 ? 11.859 -3.919 -32.373 1.00 82.12 221 GLN A O 1
ATOM 1804 N N . GLU A 1 222 ? 13.861 -4.905 -32.255 1.00 80.94 222 GLU A N 1
ATOM 1805 C CA . GLU A 1 222 ? 13.849 -5.019 -30.794 1.00 80.94 222 GLU A CA 1
ATOM 1806 C C . GLU A 1 222 ? 13.870 -3.649 -30.111 1.00 80.94 222 GLU A C 1
ATOM 1808 O O . GLU A 1 222 ? 13.246 -3.458 -29.070 1.00 80.94 222 GLU A O 1
ATOM 1813 N N . TRP A 1 223 ? 14.521 -2.658 -30.719 1.00 84.44 223 TRP A N 1
ATOM 1814 C CA . TRP A 1 223 ? 14.473 -1.285 -30.232 1.00 84.44 223 TRP A CA 1
ATOM 1815 C C . TRP A 1 223 ? 13.070 -0.672 -30.330 1.00 84.44 223 TRP A C 1
ATOM 1817 O O . TRP A 1 223 ? 12.614 -0.018 -29.393 1.00 84.44 223 TRP A O 1
ATOM 1827 N N . GLN A 1 224 ? 12.335 -0.941 -31.413 1.00 84.38 224 GLN A N 1
ATOM 1828 C CA . GLN A 1 224 ? 10.929 -0.536 -31.516 1.00 84.38 224 GLN A CA 1
ATOM 1829 C C . GLN A 1 224 ? 10.066 -1.191 -30.428 1.00 84.38 224 GLN A C 1
ATOM 1831 O O . GLN A 1 224 ? 9.164 -0.542 -29.895 1.00 84.38 224 GLN A O 1
ATOM 1836 N N . ASN A 1 225 ? 10.371 -2.437 -30.047 1.00 84.38 225 ASN A N 1
ATOM 1837 C CA . ASN A 1 225 ? 9.712 -3.101 -28.922 1.00 84.38 225 ASN A CA 1
ATOM 1838 C C . ASN A 1 225 ? 10.018 -2.382 -27.597 1.00 84.38 225 ASN A C 1
ATOM 1840 O O . ASN A 1 225 ? 9.092 -2.107 -26.835 1.00 84.38 225 ASN A O 1
ATOM 1844 N N . VAL A 1 226 ? 11.278 -1.996 -27.346 1.00 83.19 226 VAL A N 1
ATOM 1845 C CA . VAL A 1 226 ? 11.664 -1.189 -26.167 1.00 83.19 226 VAL A CA 1
ATOM 1846 C C . VAL A 1 226 ? 10.867 0.114 -26.112 1.00 83.19 226 VAL A C 1
ATOM 1848 O O . VAL A 1 226 ? 10.255 0.417 -25.089 1.00 83.19 226 VAL A O 1
ATOM 1851 N N . GLU A 1 227 ? 10.820 0.877 -27.205 1.00 83.31 227 GLU A N 1
ATOM 1852 C CA . GLU A 1 227 ? 10.049 2.124 -27.258 1.00 83.31 227 GLU A CA 1
ATOM 1853 C C . GLU A 1 227 ? 8.546 1.897 -27.049 1.00 83.31 227 GLU A C 1
ATOM 1855 O O . GLU A 1 227 ? 7.879 2.713 -26.407 1.00 83.31 227 GLU A O 1
ATOM 1860 N N . GLY A 1 228 ? 8.009 0.792 -27.573 1.00 83.12 228 GLY A N 1
ATOM 1861 C CA . GLY A 1 228 ? 6.619 0.386 -27.386 1.00 83.12 228 GLY A CA 1
ATOM 1862 C C . GLY A 1 228 ? 6.277 0.122 -25.921 1.00 83.12 228 GLY A C 1
ATOM 1863 O O . GLY A 1 228 ? 5.272 0.637 -25.429 1.00 83.12 228 GLY A O 1
ATOM 1864 N N . GLU A 1 229 ? 7.128 -0.616 -25.204 1.00 82.31 229 GLU A N 1
ATOM 1865 C CA . GLU A 1 229 ? 6.946 -0.871 -23.771 1.00 82.31 229 GLU A CA 1
ATOM 1866 C C . GLU A 1 229 ? 7.081 0.413 -22.939 1.00 82.31 229 GLU A C 1
ATOM 1868 O O . GLU A 1 229 ? 6.306 0.635 -22.008 1.00 82.31 229 GLU A O 1
ATOM 1873 N N . PHE A 1 230 ? 8.010 1.302 -23.304 1.00 81.44 230 PHE A N 1
ATOM 1874 C CA . PHE A 1 230 ? 8.210 2.581 -22.614 1.00 81.44 230 PHE A CA 1
ATOM 1875 C C . PHE A 1 230 ? 7.070 3.581 -22.829 1.00 81.44 230 PHE A C 1
ATOM 1877 O O . PHE A 1 230 ? 6.726 4.318 -21.907 1.00 81.44 230 PHE A O 1
ATOM 1884 N N . LYS A 1 231 ? 6.436 3.602 -24.007 1.00 83.06 231 LYS A N 1
ATOM 1885 C CA . LYS A 1 231 ? 5.257 4.450 -24.265 1.00 83.06 231 LYS A CA 1
ATOM 1886 C C . LYS A 1 231 ? 4.046 4.044 -23.427 1.00 83.06 231 LYS A C 1
ATOM 1888 O O . LYS A 1 231 ? 3.233 4.899 -23.105 1.00 83.06 231 LYS A O 1
ATOM 1893 N N . GLN A 1 232 ? 3.943 2.771 -23.044 1.00 80.38 232 GLN A N 1
ATOM 1894 C CA . GLN A 1 232 ? 2.859 2.257 -22.196 1.00 80.38 232 GLN A CA 1
ATOM 1895 C C . GLN A 1 232 ? 3.027 2.602 -20.704 1.00 80.38 232 GLN A C 1
ATOM 1897 O O . GLN A 1 232 ? 2.129 2.317 -19.915 1.00 80.38 232 GLN A O 1
ATOM 1902 N N . ILE A 1 233 ? 4.167 3.182 -20.303 1.00 77.56 233 ILE A N 1
ATOM 1903 C CA . ILE A 1 233 ? 4.435 3.638 -18.926 1.00 77.56 233 ILE A CA 1
ATOM 1904 C C . ILE A 1 233 ? 3.813 5.027 -18.649 1.00 77.56 233 ILE A C 1
ATOM 1906 O O . ILE A 1 233 ? 3.581 5.365 -17.483 1.00 77.56 233 ILE A O 1
ATOM 1910 N N . ILE A 1 234 ? 3.546 5.811 -19.704 1.00 61.22 234 ILE A N 1
ATOM 1911 C CA . ILE A 1 234 ? 2.924 7.151 -19.671 1.00 61.22 234 ILE A CA 1
ATOM 1912 C C . ILE A 1 234 ? 1.422 7.020 -19.399 1.00 61.22 234 ILE A C 1
ATOM 1914 O O . ILE A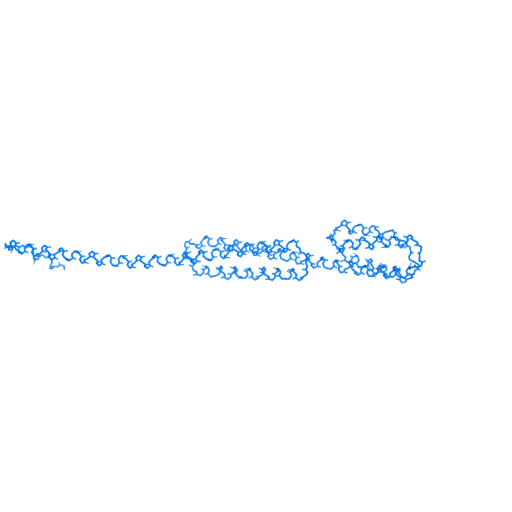 1 234 ? 0.943 7.695 -18.455 1.00 61.22 234 ILE A O 1
#

Mean predicted aligned error: 17.36 Å

Secondary structure (DSSP, 8-state):
--SSSSSSS-----HHHHHHHHHHHHHHHHHHHHHHHHHHHHHHHHHHHHHHHHHHHHHHHHHHHHHHHHHHHHHHHHHHH---HHHHHHHHHHHHHHHHHHHHHHHHHHHH--TTTHHHHHHHHHHHHHHHHHHHHHHHHHHHHHHHHHHHHHHHHHHHHHHHHHHHHTTTS-HHHHHHHHHHHHHHHHHHHS---HHHHHHHHHHHTTPPPPSSHHHHHHHHHHHHHHHTT-

Nearest PDB structures (foldseek):
  2yfb-assembly1_A  TM=5.634E-01  e=1.490E-01  Pseudomonas putida KT2440
  4tql-assembly1_A  TM=2.724E-01  e=2.773E-01  synthetic construct